Protein AF-0000000087590672 (afdb_homodimer)

Foldseek 3Di:
DQVLVVVVVVCCVVCVVVLVVLQVVLLQLLCVVPVLLSVLCVVQVNGCVLACSCCLSRVCPVFAPDVLSVVSVVLLVVLVVVQVVCVVVVNFFQQPGPDPDRSPGDDSSQLSSLLLSLQLVVCVCLSNDPPRHCVSSVCSNRPQCTDDRGPDDSVVSSVRSVVSSVVRRVVRVVVVVVVVVVVVVD/DPVLVVVVVVCCVVCVVVLVVLQVVLLQLLCVVPVLLSVLCVVQVNGCVLACSCCLSVVCPVFAPDVLSVVSVVLLVVLVVVQVVCVVVVNFFQQPGPDPDRSDTDDSSQLSSLLLSLQLVVCVCLSNDPPRHCVSSVCSNRPQCTDDRGPDDSVVSSVRSVVSSVVRRVVRVVVVVVVVVVVVVD

Secondary structure (DSSP, 8-state):
-THHHHHHHHHHHHHHHHHHHHHHHHHHHHHHH-HHHHHHHHHTT--GGGTTHHHHHTTTTTTS-HHHHHHHHHHHHHHHHHHHHHHHTT-PPPP--STTS---S--THHHHHHHHHHHHHTTHHHHH-TT--THHHHHHHS-TTSSSS-SS-HHHHHHHHHHHHHHHHHHHHHHHHHHHHHTT--/-THHHHHHHHHHHHHHHHHHHHHHHHHHHHHHH-HHHHHHHHHTT--GGGTTHHHHHTTTTTTS-HHHHHHHHHHHHHHHHHHHHHHHTT-PPPP--STTS---S--THHHHHHHHHHHHHTTHHHHHSTT--THHHHHHHS-TTSSSS-SS-HHHHHHHHHHHHHHHHHHHHHHHHHHHHHTT--

Nearest PDB structures (foldseek):
  2g77-assembly1_A  TM=7.690E-01  e=6.746E-04  Saccharomyces cerevisiae
  2qfz-assembly1_A  TM=7.633E-01  e=8.266E-04  Homo sapiens
  6d0s-assembly1_A  TM=7.528E-01  e=3.098E-03  Homo sapiens
  2qq8-assembly1_A  TM=8.021E-01  e=5.701E-03  Homo sapiens
  4nc6-assembly1_A  TM=6.591E-01  e=1.835E-02  Homo sapiens

InterPro domains:
  IPR000195 Rab-GAP-TBC domain [PF00566] (13-76)
  IPR000195 Rab-GAP-TBC domain [PS50086] (1-80)
  IPR035969 Rab-GAP-TBC domain superfamily [SSF47923] (15-165)

Solvent-accessible surface area (backbone atoms only — not comparable to full-atom values): 20037 Å² total; per-residue (Å²): 132,67,54,46,46,51,54,44,59,69,38,37,74,82,36,40,66,35,51,50,48,48,35,53,48,40,49,54,50,32,40,70,75,40,43,69,58,39,53,46,33,54,74,71,69,54,54,50,76,74,45,42,50,64,43,62,64,39,65,30,54,84,46,34,43,67,73,54,26,47,55,52,46,51,50,42,53,41,36,39,52,53,48,51,39,31,51,68,68,68,55,73,50,36,35,59,42,70,94,83,54,76,36,50,69,64,52,45,61,46,49,58,43,27,35,51,45,37,57,56,56,74,43,42,69,58,56,70,34,92,80,49,57,73,67,47,55,55,40,54,60,57,42,61,55,44,41,88,72,42,78,42,62,64,68,59,42,50,52,49,8,52,52,48,43,52,51,43,48,54,48,12,51,50,53,49,54,51,53,64,54,56,65,66,74,108,130,67,53,45,45,50,55,44,58,67,38,37,75,84,36,42,65,34,52,51,50,50,35,52,48,40,49,52,50,32,39,70,76,41,43,70,58,38,52,46,33,53,74,72,67,55,54,50,76,74,43,43,50,64,42,63,63,37,66,30,53,83,47,32,43,67,73,52,26,46,56,53,46,52,51,43,53,42,36,39,52,52,47,51,41,30,53,68,68,68,55,73,48,40,35,60,41,69,94,82,53,73,37,56,66,64,53,45,60,46,49,57,42,26,36,51,46,38,57,54,55,75,44,42,69,60,55,70,35,93,81,50,56,73,64,48,55,55,41,54,59,57,42,61,54,45,42,89,72,42,76,43,63,64,66,58,41,50,52,47,8,53,52,47,44,54,51,43,47,52,47,12,52,50,54,50,54,50,54,64,56,55,64,66,75,107

Organism: NCBI:txid797122

Radius of gyration: 22.27 Å; Cα contacts (8 Å, |Δi|>4): 430; chains: 2; bounding box: 59×76×45 Å

Structure (mmCIF, N/CA/C/O backbone):
data_AF-0000000087590672-model_v1
#
loop_
_entity.id
_entity.type
_entity.pdbx_description
1 polymer 'Rab-GAP TBC domain-containing protein'
#
loop_
_atom_site.group_PDB
_atom_site.id
_atom_site.type_symbol
_atom_site.label_atom_id
_atom_site.label_alt_id
_atom_site.label_comp_id
_atom_site.label_asym_id
_atom_site.label_entity_id
_atom_site.label_seq_id
_atom_site.pdbx_PDB_ins_code
_atom_site.Cartn_x
_atom_site.Cartn_y
_atom_site.Cartn_z
_atom_site.occupancy
_atom_site.B_iso_or_equiv
_atom_site.auth_seq_id
_atom_site.auth_comp_id
_atom_site.auth_asym_id
_atom_site.auth_atom_id
_atom_site.pdbx_PDB_model_num
ATOM 1 N N . VAL A 1 1 ? 12.789 1.593 -9.836 1 31.64 1 VAL A N 1
ATOM 2 C CA . VAL A 1 1 ? 11.812 1.525 -8.75 1 31.64 1 VAL A CA 1
ATOM 3 C C . VAL A 1 1 ? 10.719 2.574 -8.977 1 31.64 1 VAL A C 1
ATOM 5 O O . VAL A 1 1 ? 9.555 2.344 -8.648 1 31.64 1 VAL A O 1
ATOM 8 N N . SER A 1 2 ? 11.164 3.717 -9.461 1 35.97 2 SER A N 1
ATOM 9 C CA . SER A 1 2 ? 10.508 5.016 -9.422 1 35.97 2 SER A CA 1
ATOM 10 C C . SER A 1 2 ? 9.344 5.07 -10.406 1 35.97 2 SER A C 1
ATOM 12 O O . SER A 1 2 ? 9.07 6.117 -11 1 35.97 2 SER A O 1
ATOM 14 N N . THR A 1 3 ? 8.961 3.895 -10.727 1 42.22 3 THR A N 1
ATOM 15 C CA . THR A 1 3 ? 8.008 4.027 -11.82 1 42.22 3 THR A CA 1
ATOM 16 C C . THR A 1 3 ? 6.703 4.645 -11.328 1 42.22 3 THR A C 1
ATOM 18 O O . THR A 1 3 ? 5.859 5.047 -12.125 1 42.22 3 THR A O 1
ATOM 21 N N . VAL A 1 4 ? 6.551 4.566 -10.094 1 42.59 4 VAL A N 1
ATOM 22 C CA . VAL A 1 4 ? 5.312 5.105 -9.531 1 42.59 4 VAL A CA 1
ATOM 23 C C . VAL A 1 4 ? 5.191 6.586 -9.883 1 42.59 4 VAL A C 1
ATOM 25 O O . VAL A 1 4 ? 4.141 7.039 -10.344 1 42.59 4 VAL A O 1
ATOM 28 N N . PRO A 1 5 ? 6.297 7.254 -9.828 1 41.91 5 PRO A N 1
ATOM 29 C CA . PRO A 1 5 ? 6.176 8.648 -10.25 1 41.91 5 PRO A CA 1
ATOM 30 C C . PRO A 1 5 ? 5.809 8.789 -11.727 1 41.91 5 PRO A C 1
ATOM 32 O O . PRO A 1 5 ? 5.027 9.664 -12.094 1 41.91 5 PRO A O 1
ATOM 35 N N . ASP A 1 6 ? 6.516 7.984 -12.492 1 43.84 6 ASP A N 1
ATOM 36 C CA . ASP A 1 6 ? 6.285 8.117 -13.93 1 43.84 6 ASP A CA 1
ATOM 37 C C . ASP A 1 6 ? 4.828 7.824 -14.289 1 43.84 6 ASP A C 1
ATOM 39 O O . ASP A 1 6 ? 4.242 8.508 -15.125 1 43.84 6 ASP A O 1
ATOM 43 N N . LEU A 1 7 ? 4.387 6.816 -13.719 1 42.84 7 LEU A N 1
ATOM 44 C CA . LEU A 1 7 ? 2.992 6.5 -14.008 1 42.84 7 LEU A CA 1
ATOM 45 C C . LEU A 1 7 ? 2.072 7.629 -13.555 1 42.84 7 LEU A C 1
ATOM 47 O O . LEU A 1 7 ? 1.105 7.965 -14.242 1 42.84 7 LEU A O 1
ATOM 51 N N . PHE A 1 8 ? 2.449 8.18 -12.469 1 43.38 8 PHE A N 1
ATOM 52 C CA . PHE A 1 8 ? 1.693 9.305 -11.922 1 43.38 8 PHE A CA 1
ATOM 53 C C . PHE A 1 8 ? 1.869 10.547 -12.781 1 43.38 8 PHE A C 1
ATOM 55 O O . PHE A 1 8 ? 0.91 11.289 -13.016 1 43.38 8 PHE A O 1
ATOM 62 N N . MET A 1 9 ? 3.066 10.773 -13.211 1 43.47 9 MET A N 1
ATOM 63 C CA . MET A 1 9 ? 3.305 11.938 -14.07 1 43.47 9 MET A CA 1
ATOM 64 C C . MET A 1 9 ? 2.592 11.781 -15.406 1 43.47 9 MET A C 1
ATOM 66 O O . MET A 1 9 ? 2.059 12.758 -15.945 1 43.47 9 MET A O 1
ATOM 70 N N . GLN A 1 10 ? 2.766 10.812 -15.938 1 40.88 10 GLN A N 1
ATOM 71 C CA . GLN A 1 10 ? 2.066 10.633 -17.203 1 40.88 10 GLN A CA 1
ATOM 72 C C . GLN A 1 10 ? 0.554 10.641 -17 1 40.88 10 GLN A C 1
ATOM 74 O O . GLN A 1 10 ? -0.183 11.172 -17.844 1 40.88 10 GLN A O 1
ATOM 79 N N . GLY A 1 11 ? 0.033 10.07 -16 1 41.22 11 GLY A N 1
ATOM 80 C CA . GLY A 1 11 ? -1.385 10.047 -15.68 1 41.22 11 GLY A CA 1
ATOM 81 C C . GLY A 1 11 ? -1.892 11.375 -15.141 1 41.22 11 GLY A C 1
ATOM 82 O O . GLY A 1 11 ? -3.078 11.516 -14.836 1 41.22 11 GLY A O 1
ATOM 83 N N . SER A 1 12 ? -1.165 12.227 -14.766 1 43.41 12 SER A N 1
ATOM 84 C CA . SER A 1 12 ? -1.468 13.562 -14.266 1 43.41 12 SER A CA 1
ATOM 85 C C . SER A 1 12 ? -2.447 14.289 -15.188 1 43.41 12 SER A C 1
ATOM 87 O O . SER A 1 12 ? -3.367 14.961 -14.719 1 43.41 12 SER A O 1
ATOM 89 N N . ASN A 1 13 ? -2.26 14.266 -16.297 1 44.19 13 ASN A N 1
ATOM 90 C CA . ASN A 1 13 ? -3.26 14.977 -17.078 1 44.19 13 ASN A CA 1
ATOM 91 C C . ASN A 1 13 ? -4.656 14.398 -16.875 1 44.19 13 ASN A C 1
ATOM 93 O O . ASN A 1 13 ? -5.617 15.141 -16.656 1 44.19 13 ASN A O 1
ATOM 97 N N . GLN A 1 14 ? -4.871 13.227 -17.125 1 44.06 14 GLN A N 1
ATOM 98 C CA . GLN A 1 14 ? -6.164 12.578 -16.953 1 44.06 14 GLN A CA 1
ATOM 99 C C . GLN A 1 14 ? -6.477 12.352 -15.477 1 44.06 14 GLN A C 1
ATOM 101 O O . GLN A 1 14 ? -7.645 12.258 -15.094 1 44.06 14 GLN A O 1
ATOM 106 N N . ASN A 1 15 ? -5.461 12.312 -14.453 1 49.38 15 ASN A N 1
ATOM 107 C CA . ASN A 1 15 ? -5.41 12.039 -13.023 1 49.38 15 ASN A CA 1
ATOM 108 C C . ASN A 1 15 ? -5.66 13.297 -12.203 1 49.38 15 ASN A C 1
ATOM 110 O O . ASN A 1 15 ? -5.59 13.266 -10.969 1 49.38 15 ASN A O 1
ATOM 114 N N . GLN A 1 16 ? -5.762 14.312 -12.844 1 54.5 16 GLN A N 1
ATOM 115 C CA . GLN A 1 16 ? -6 15.602 -12.219 1 54.5 16 GLN A CA 1
ATOM 116 C C . GLN A 1 16 ? -7.188 15.539 -11.258 1 54.5 16 GLN A C 1
ATOM 118 O O . GLN A 1 16 ? -7.137 16.109 -10.164 1 54.5 16 GLN A O 1
ATOM 123 N N . THR A 1 17 ? -8.258 14.844 -11.734 1 52.78 17 THR A N 1
ATOM 124 C CA . THR A 1 17 ? -9.438 14.812 -10.883 1 52.78 17 THR A CA 1
ATOM 125 C C . THR A 1 17 ? -9.156 14.055 -9.594 1 52.78 17 THR A C 1
ATOM 127 O O . THR A 1 17 ? -9.547 14.492 -8.508 1 52.78 17 THR A O 1
ATOM 130 N N . GLY A 1 18 ? -8.375 12.945 -9.758 1 63.44 18 GLY A N 1
ATOM 131 C CA . GLY A 1 18 ? -8.055 12.156 -8.578 1 63.44 18 GLY A CA 1
ATOM 132 C C . GLY A 1 18 ? -7.156 12.891 -7.602 1 63.44 18 GLY A C 1
ATOM 133 O O . GLY A 1 18 ? -7.43 12.922 -6.398 1 63.44 18 GLY A O 1
ATOM 134 N N . MET A 1 19 ? -6.164 13.625 -8.133 1 78.81 19 MET A N 1
ATOM 135 C CA . MET A 1 19 ? -5.219 14.352 -7.289 1 78.81 19 MET A CA 1
ATOM 136 C C . MET A 1 19 ? -5.875 15.586 -6.672 1 78.81 19 MET A C 1
ATOM 138 O O . MET A 1 19 ? -5.664 15.883 -5.496 1 78.81 19 MET A O 1
ATOM 142 N N . LEU A 1 20 ? -6.723 16.25 -7.5 1 78.81 20 LEU A N 1
ATOM 143 C CA . LEU A 1 20 ? -7.441 17.406 -6.977 1 78.81 20 LEU A CA 1
ATOM 144 C C . LEU A 1 20 ? -8.344 17.016 -5.816 1 78.81 20 LEU A C 1
ATOM 146 O O . LEU A 1 20 ? -8.453 17.734 -4.828 1 78.81 20 LEU A O 1
ATOM 150 N N . GLY A 1 21 ? -8.961 15.844 -5.992 1 81.19 21 GLY A N 1
ATOM 151 C CA . GLY A 1 21 ? -9.773 15.32 -4.906 1 81.19 21 GLY A CA 1
ATOM 152 C C . GLY A 1 21 ? -8.977 15.031 -3.648 1 81.19 21 GLY A C 1
ATOM 153 O O . GLY A 1 21 ? -9.422 15.344 -2.541 1 81.19 21 GLY A O 1
ATOM 154 N N . ALA A 1 22 ? -7.824 14.539 -3.865 1 86.5 22 ALA A N 1
ATOM 155 C CA . ALA A 1 22 ? -6.969 14.219 -2.725 1 86.5 22 ALA A CA 1
ATOM 156 C C . ALA A 1 22 ? -6.484 15.484 -2.027 1 86.5 22 ALA A C 1
ATOM 158 O O . ALA A 1 22 ? -6.398 15.531 -0.798 1 86.5 22 ALA A O 1
ATOM 159 N N . MET A 1 23 ? -6.152 16.547 -2.818 1 92.5 23 MET A N 1
ATOM 160 C CA . MET A 1 23 ? -5.695 17.797 -2.24 1 92.5 23 MET A CA 1
ATOM 161 C C . MET A 1 23 ? -6.824 18.484 -1.479 1 92.5 23 MET A C 1
ATOM 163 O O . MET A 1 23 ? -6.602 19.062 -0.41 1 92.5 23 MET A O 1
ATOM 167 N N . ALA A 1 24 ? -8.008 18.406 -2.07 1 87.94 24 ALA A N 1
ATOM 168 C CA . ALA A 1 24 ? -9.172 18.953 -1.373 1 87.94 24 ALA A CA 1
ATOM 169 C C . ALA A 1 24 ? -9.414 18.219 -0.057 1 87.94 24 ALA A C 1
ATOM 171 O O . ALA A 1 24 ? -9.719 18.844 0.961 1 87.94 24 ALA A O 1
ATOM 172 N N . ARG A 1 25 ? -9.25 16.953 -0.124 1 87.25 25 ARG A N 1
ATOM 173 C CA . ARG A 1 25 ? -9.438 16.141 1.075 1 87.25 25 ARG A CA 1
ATOM 174 C C . ARG A 1 25 ? -8.383 16.469 2.127 1 87.25 25 ARG A C 1
ATOM 176 O O . ARG A 1 25 ? -8.688 16.547 3.318 1 87.25 25 ARG A O 1
ATOM 183 N N . LEU A 1 26 ? -7.18 16.641 1.697 1 93.06 26 LEU A N 1
ATOM 184 C CA . LEU A 1 26 ? -6.113 17.031 2.611 1 93.06 26 LEU A CA 1
ATOM 185 C C . LEU A 1 26 ? -6.449 18.359 3.299 1 93.06 26 LEU A C 1
ATOM 187 O O . LEU A 1 26 ? -6.258 18.484 4.512 1 93.06 26 LEU A O 1
ATOM 191 N N . HIS A 1 27 ? -6.93 19.266 2.516 1 92.5 27 HIS A N 1
ATOM 192 C CA . HIS A 1 27 ? -7.305 20.547 3.076 1 92.5 27 HIS A CA 1
ATOM 193 C C . HIS A 1 27 ? -8.383 20.406 4.141 1 92.5 27 HIS A C 1
ATOM 195 O O . HIS A 1 27 ? -8.297 21 5.215 1 92.5 27 HIS A O 1
ATOM 201 N N . LEU A 1 28 ? -9.352 19.625 3.848 1 88.88 28 LEU A N 1
ATOM 202 C CA . LEU A 1 28 ? -10.445 19.391 4.789 1 88.88 28 LEU A CA 1
ATOM 203 C C . LEU A 1 28 ? -9.938 18.719 6.055 1 88.88 28 LEU A C 1
ATOM 205 O O . LEU A 1 28 ? -10.359 19.047 7.16 1 88.88 28 LEU A O 1
ATOM 209 N N . MET A 1 29 ? -9.094 17.781 5.883 1 90.62 29 MET A N 1
ATOM 210 C CA . MET A 1 29 ? -8.516 17.094 7.035 1 90.62 29 MET A CA 1
ATOM 211 C C . MET A 1 29 ? -7.73 18.062 7.91 1 90.62 29 MET A C 1
ATOM 213 O O . MET A 1 29 ? -7.828 18.016 9.133 1 90.62 29 MET A O 1
ATOM 217 N N . LEU A 1 30 ? -6.938 18.984 7.297 1 94.81 30 LEU A N 1
ATOM 218 C CA . LEU A 1 30 ? -6.172 19.984 8.031 1 94.81 30 LEU A CA 1
ATOM 219 C C . LEU A 1 30 ? -7.098 20.906 8.812 1 94.81 30 LEU A C 1
ATOM 221 O O . LEU A 1 30 ? -6.801 21.281 9.953 1 94.81 30 LEU A O 1
ATOM 225 N N . GLN A 1 31 ? -8.203 21.25 8.172 1 93.62 31 GLN A N 1
ATOM 226 C CA . GLN A 1 31 ? -9.18 22.109 8.852 1 93.62 31 GLN A CA 1
ATOM 227 C C . GLN A 1 31 ? -9.695 21.438 10.125 1 93.62 31 GLN A C 1
ATOM 229 O O . GLN A 1 31 ? -9.93 22.109 11.125 1 93.62 31 GLN A O 1
ATOM 234 N N . ARG A 1 32 ? -9.82 20.172 10.062 1 89.69 32 ARG A N 1
ATOM 235 C CA . ARG A 1 32 ? -10.359 19.422 11.188 1 89.69 32 ARG A CA 1
ATOM 236 C C . ARG A 1 32 ? -9.312 19.219 12.273 1 89.69 32 ARG A C 1
ATOM 238 O O . ARG A 1 32 ? -9.617 19.281 13.461 1 89.69 32 ARG A O 1
ATOM 245 N N . VAL A 1 33 ? -8.156 18.984 11.883 1 94.06 33 VAL A N 1
ATOM 246 C CA . VAL A 1 33 ? -7.117 18.625 12.852 1 94.06 33 VAL A CA 1
ATOM 247 C C . VAL A 1 33 ? -6.531 19.906 13.461 1 94.06 33 VAL A C 1
ATOM 249 O O . VAL A 1 33 ? -6.152 19.922 14.633 1 94.06 33 VAL A O 1
ATOM 252 N N . ASP A 1 34 ? -6.363 20.953 12.68 1 96.88 34 ASP A N 1
ATOM 253 C CA . ASP A 1 34 ? -5.789 22.219 13.133 1 96.88 34 ASP A CA 1
ATOM 254 C C . ASP A 1 34 ? -6.312 23.391 12.297 1 96.88 34 ASP A C 1
ATOM 256 O O . ASP A 1 34 ? -5.637 23.844 11.367 1 96.88 34 ASP A O 1
ATOM 260 N N . ARG A 1 35 ? -7.438 23.938 12.672 1 96.5 35 ARG A N 1
ATOM 261 C CA . ARG A 1 35 ? -8.156 24.953 11.914 1 96.5 35 ARG A CA 1
ATOM 262 C C . ARG A 1 35 ? -7.312 26.219 11.758 1 96.5 35 ARG A C 1
ATOM 264 O O . ARG A 1 35 ? -7.215 26.766 10.664 1 96.5 35 ARG A O 1
ATOM 271 N N . PRO A 1 36 ? -6.629 26.688 12.797 1 98.38 36 PRO A N 1
ATOM 272 C CA . PRO A 1 36 ? -5.793 27.875 12.633 1 98.38 36 PRO A CA 1
ATOM 273 C C . PRO A 1 36 ? -4.746 27.703 11.531 1 98.38 36 PRO A C 1
ATOM 275 O O . PRO A 1 36 ? -4.523 28.625 10.742 1 98.38 36 PRO A O 1
ATOM 278 N N . VAL A 1 37 ? -4.176 26.562 11.422 1 98.31 37 VAL A N 1
ATOM 279 C CA . VAL A 1 37 ? -3.172 26.297 10.398 1 98.31 37 VAL A CA 1
ATOM 280 C C . VAL A 1 37 ? -3.818 26.328 9.016 1 98.31 37 VAL A C 1
ATOM 282 O O . VAL A 1 37 ? -3.314 26.969 8.102 1 98.31 37 VAL A O 1
ATOM 285 N N . ALA A 1 38 ? -4.938 25.641 8.891 1 97.31 38 ALA A N 1
ATOM 286 C CA . ALA A 1 38 ? -5.633 25.562 7.609 1 97.31 38 ALA A CA 1
ATOM 287 C C . ALA A 1 38 ? -6.055 26.953 7.137 1 97.31 38 ALA A C 1
ATOM 289 O O . ALA A 1 38 ? -5.863 27.312 5.969 1 97.31 38 ALA A O 1
ATOM 290 N N . VAL A 1 39 ? -6.59 27.734 7.988 1 97.44 39 VAL A N 1
ATOM 291 C CA . VAL A 1 39 ? -7.082 29.062 7.676 1 97.44 39 VAL A CA 1
ATOM 292 C C . VAL A 1 39 ? -5.914 29.969 7.293 1 97.44 39 VAL A C 1
ATOM 294 O O . VAL A 1 39 ? -5.996 30.719 6.316 1 97.44 39 VAL A O 1
ATOM 297 N N . LYS A 1 40 ? -4.812 29.922 8.086 1 98.31 40 LYS A N 1
ATOM 298 C CA . LYS A 1 40 ? -3.643 30.75 7.805 1 98.31 40 LYS A CA 1
ATOM 299 C C . LYS A 1 40 ? -3.043 30.406 6.441 1 98.31 40 LYS A C 1
ATOM 301 O O . LYS A 1 40 ? -2.664 31.297 5.68 1 98.31 40 LYS A O 1
ATOM 306 N N . LEU A 1 41 ? -2.926 29.141 6.109 1 98.19 41 LEU A N 1
ATOM 307 C CA . LEU A 1 41 ? -2.416 28.719 4.809 1 98.19 41 LEU A CA 1
ATOM 308 C C . LEU A 1 41 ? -3.291 29.266 3.682 1 98.19 41 LEU A C 1
ATOM 310 O O . LEU A 1 41 ? -2.781 29.75 2.67 1 98.19 41 LEU A O 1
ATOM 314 N N . LYS A 1 42 ? -4.559 29.156 3.852 1 96.31 42 LYS A N 1
ATOM 315 C CA . LYS A 1 42 ? -5.492 29.688 2.861 1 96.31 42 LYS A CA 1
ATOM 316 C C . LYS A 1 42 ? -5.309 31.188 2.678 1 96.31 42 LYS A C 1
ATOM 318 O O . LYS A 1 42 ? -5.301 31.688 1.548 1 96.31 42 LYS A O 1
ATOM 323 N N . ARG A 1 43 ? -5.164 31.922 3.736 1 96.69 43 ARG A N 1
ATOM 324 C CA . ARG A 1 43 ? -4.961 33.375 3.703 1 96.69 43 ARG A CA 1
ATOM 325 C C . ARG A 1 43 ? -3.678 33.719 2.963 1 96.69 43 ARG A C 1
ATOM 327 O O . ARG A 1 43 ? -3.613 34.75 2.27 1 96.69 43 ARG A O 1
ATOM 334 N N . LEU A 1 44 ? -2.67 32.906 3.109 1 97.25 44 LEU A N 1
ATOM 335 C CA . LEU A 1 44 ? -1.385 33.094 2.455 1 97.25 44 LEU A CA 1
ATOM 336 C C . LEU A 1 44 ? -1.436 32.656 0.996 1 97.25 44 LEU A C 1
ATOM 338 O O . LEU A 1 44 ? -0.474 32.875 0.25 1 97.25 44 LEU A O 1
ATOM 342 N N . GLY A 1 45 ? -2.545 32.062 0.566 1 96.81 45 GLY A N 1
ATOM 343 C CA . GLY A 1 45 ? -2.68 31.547 -0.793 1 96.81 45 GLY A CA 1
ATOM 344 C C . GLY A 1 45 ? -1.887 30.281 -1.044 1 96.81 45 GLY A C 1
ATOM 345 O O . GLY A 1 45 ? -1.49 30 -2.178 1 96.81 45 GLY A O 1
ATOM 346 N N . ILE A 1 46 ? -1.624 29.531 0.012 1 97.94 46 ILE A N 1
ATOM 347 C CA . ILE A 1 46 ? -0.83 28.312 -0.099 1 97.94 46 ILE A CA 1
ATOM 348 C C . ILE A 1 46 ? -1.749 27.094 -0.062 1 97.94 46 ILE A C 1
ATOM 350 O O . ILE A 1 46 ? -2.117 26.625 1.015 1 97.94 46 ILE A O 1
ATOM 354 N N . SER A 1 47 ? -2.045 26.594 -1.237 1 96.31 47 SER A N 1
ATOM 355 C CA . SER A 1 47 ? -2.891 25.406 -1.352 1 96.31 47 SER A CA 1
ATOM 356 C C . SER A 1 47 ? -2.055 24.125 -1.362 1 96.31 47 SER A C 1
ATOM 358 O O . SER A 1 47 ? -0.884 24.141 -1.748 1 96.31 47 SER A O 1
ATOM 360 N N . PRO A 1 48 ? -2.652 23.016 -0.965 1 96.94 48 PRO A N 1
ATOM 361 C CA . PRO A 1 48 ? -1.927 21.734 -0.913 1 96.94 48 PRO A CA 1
ATOM 362 C C . PRO A 1 48 ? -1.311 21.359 -2.256 1 96.94 48 PRO A C 1
ATOM 364 O O . PRO A 1 48 ? -0.281 20.672 -2.297 1 96.94 48 PRO A O 1
ATOM 367 N N . GLU A 1 49 ? -1.907 21.797 -3.322 1 94.44 49 GLU A N 1
ATOM 368 C CA . GLU A 1 49 ? -1.413 21.5 -4.664 1 94.44 49 GLU A CA 1
ATOM 369 C C . GLU A 1 49 ? 0.034 21.953 -4.832 1 94.44 49 GLU A C 1
ATOM 371 O O . GLU A 1 49 ? 0.761 21.422 -5.68 1 94.44 49 GLU A O 1
ATOM 376 N N . PHE A 1 50 ? 0.416 22.828 -3.998 1 96 50 PHE A N 1
ATOM 377 C CA . PHE A 1 50 ? 1.732 23.438 -4.168 1 96 50 PHE A CA 1
ATOM 378 C C . PHE A 1 50 ? 2.785 22.672 -3.377 1 96 50 PHE A C 1
ATOM 380 O O . PHE A 1 50 ? 3.986 22.859 -3.59 1 96 50 PHE A O 1
ATOM 387 N N . TYR A 1 51 ? 2.434 21.844 -2.471 1 97.38 51 TYR A N 1
ATOM 388 C CA . TYR A 1 51 ? 3.484 21.281 -1.632 1 97.38 51 TYR A CA 1
ATOM 389 C C . TYR A 1 51 ? 3.244 19.797 -1.377 1 97.38 51 TYR A C 1
ATOM 391 O O . TYR A 1 51 ? 4.172 19.062 -1.029 1 97.38 51 TYR A O 1
ATOM 399 N N . ALA A 1 52 ? 2.057 19.297 -1.587 1 97 52 ALA A N 1
ATOM 400 C CA . ALA A 1 52 ? 1.749 17.969 -1.058 1 97 52 ALA A CA 1
ATOM 401 C C . ALA A 1 52 ? 1.571 16.953 -2.186 1 97 52 ALA A C 1
ATOM 403 O O . ALA A 1 52 ? 1.516 15.742 -1.94 1 97 52 ALA A O 1
ATOM 404 N N . VAL A 1 53 ? 1.456 17.422 -3.432 1 93.44 53 VAL A N 1
ATOM 405 C CA . VAL A 1 53 ? 1.179 16.547 -4.566 1 93.44 53 VAL A CA 1
ATOM 406 C C . VAL A 1 53 ? 2.242 15.453 -4.648 1 93.44 53 VAL A C 1
ATOM 408 O O . VAL A 1 53 ? 1.916 14.266 -4.766 1 93.44 53 VAL A O 1
ATOM 411 N N . GLY A 1 54 ? 3.502 15.789 -4.547 1 93.44 54 GLY A N 1
ATOM 412 C CA . GLY A 1 54 ? 4.586 14.82 -4.617 1 93.44 54 GLY A CA 1
ATOM 413 C C . GLY A 1 54 ? 4.547 13.797 -3.496 1 93.44 54 GLY A C 1
ATOM 414 O O . GLY A 1 54 ? 4.855 12.625 -3.709 1 93.44 54 GLY A O 1
ATOM 415 N N . TRP A 1 55 ? 4.168 14.273 -2.256 1 95.69 55 TRP A N 1
ATOM 416 C CA . TRP A 1 55 ? 4.039 13.367 -1.118 1 95.69 55 TRP A CA 1
ATOM 417 C C . TRP A 1 55 ? 3.043 12.25 -1.421 1 95.69 55 TRP A C 1
ATOM 419 O O . TRP A 1 55 ? 3.338 11.07 -1.207 1 95.69 55 TRP A O 1
ATOM 429 N N . VAL A 1 56 ? 1.897 12.625 -2.006 1 91.62 56 VAL A N 1
ATOM 430 C CA . VAL A 1 56 ? 0.774 11.719 -2.219 1 91.62 56 VAL A CA 1
ATOM 431 C C . VAL A 1 56 ? 1.063 10.805 -3.406 1 91.62 56 VAL A C 1
ATOM 433 O O . VAL A 1 56 ? 0.936 9.578 -3.305 1 91.62 56 VAL A O 1
ATOM 436 N N . VAL A 1 57 ? 1.523 11.375 -4.449 1 87.69 57 VAL A N 1
ATOM 437 C CA . VAL A 1 57 ? 1.768 10.617 -5.676 1 87.69 57 VAL A CA 1
ATOM 438 C C . VAL A 1 57 ? 2.885 9.602 -5.445 1 87.69 57 VAL A C 1
ATOM 440 O O . VAL A 1 57 ? 2.801 8.461 -5.91 1 87.69 57 VAL A O 1
ATOM 443 N N . SER A 1 58 ? 3.887 9.984 -4.707 1 90.88 58 SER A N 1
ATOM 444 C CA . SER A 1 58 ? 5.031 9.102 -4.508 1 90.88 58 SER A CA 1
ATOM 445 C C . SER A 1 58 ? 4.863 8.258 -3.25 1 90.88 58 SER A C 1
ATOM 447 O O . SER A 1 58 ? 5.715 7.422 -2.938 1 90.88 58 SER A O 1
ATOM 449 N N . MET A 1 59 ? 3.77 8.531 -2.564 1 92.38 59 MET A N 1
ATOM 450 C CA . MET A 1 59 ? 3.58 7.906 -1.259 1 92.38 59 MET A CA 1
ATOM 451 C C . MET A 1 59 ? 4.816 8.086 -0.385 1 92.38 59 MET A C 1
ATOM 453 O O . MET A 1 59 ? 5.258 7.141 0.277 1 92.38 59 MET A O 1
ATOM 457 N N . PHE A 1 60 ? 5.516 9.188 -0.557 1 95.25 60 PHE A N 1
ATOM 458 C CA . PHE A 1 60 ? 6.637 9.695 0.226 1 95.25 60 PHE A CA 1
ATOM 459 C C . PHE A 1 60 ? 7.934 8.992 -0.164 1 95.25 60 PHE A C 1
ATOM 461 O O . PHE A 1 60 ? 8.969 9.188 0.479 1 95.25 60 PHE A O 1
ATOM 468 N N . SER A 1 61 ? 7.914 8.188 -1.201 1 93.25 61 SER A N 1
ATOM 469 C CA . SER A 1 61 ? 9.117 7.473 -1.612 1 93.25 61 SER A CA 1
ATOM 470 C C . SER A 1 61 ? 10.188 8.438 -2.113 1 93.25 61 SER A C 1
ATOM 472 O O . SER A 1 61 ? 11.383 8.125 -2.078 1 93.25 61 SER A O 1
ATOM 474 N N . GLN A 1 62 ? 9.789 9.633 -2.551 1 93.06 62 GLN A N 1
ATOM 475 C CA . GLN A 1 62 ? 10.75 10.594 -3.061 1 93.06 62 GLN A CA 1
ATOM 476 C C . GLN A 1 62 ? 11.172 11.586 -1.976 1 93.06 62 GLN A C 1
ATOM 478 O O . GLN A 1 62 ? 12.094 12.375 -2.174 1 93.06 62 GLN A O 1
ATOM 483 N N . ALA A 1 63 ? 10.484 11.492 -0.874 1 96.25 63 ALA A N 1
ATOM 484 C CA . ALA A 1 63 ? 10.688 12.5 0.165 1 96.25 63 ALA A CA 1
ATOM 485 C C . ALA A 1 63 ? 11.516 11.938 1.317 1 96.25 63 ALA A C 1
ATOM 487 O O . ALA A 1 63 ? 11.984 12.688 2.182 1 96.25 63 ALA A O 1
ATOM 488 N N . LEU A 1 64 ? 11.789 10.641 1.361 1 96.31 64 LEU A N 1
ATOM 489 C CA . LEU A 1 64 ? 12.383 9.969 2.516 1 96.31 64 LEU A CA 1
ATOM 490 C C . LEU A 1 64 ? 13.469 8.984 2.08 1 96.31 64 LEU A C 1
ATOM 492 O O . LEU A 1 64 ? 13.438 8.484 0.954 1 96.31 64 LEU A O 1
ATOM 496 N N . PRO A 1 65 ? 14.414 8.781 2.99 1 94.81 65 PRO A N 1
ATOM 497 C CA . PRO A 1 65 ? 15.328 7.676 2.705 1 94.81 65 PRO A CA 1
ATOM 498 C C . PRO A 1 65 ? 14.648 6.309 2.799 1 94.81 65 PRO A C 1
ATOM 500 O O . PRO A 1 65 ? 13.594 6.184 3.426 1 94.81 65 PRO A O 1
ATOM 503 N N . LEU A 1 66 ? 15.234 5.301 2.303 1 90.94 66 LEU A N 1
ATOM 504 C CA . LEU A 1 66 ? 14.625 3.998 2.059 1 90.94 66 LEU A CA 1
ATOM 505 C C . LEU A 1 66 ? 14.07 3.404 3.352 1 90.94 66 LEU A C 1
ATOM 507 O O . LEU A 1 66 ? 12.93 2.941 3.387 1 90.94 66 LEU A O 1
ATOM 511 N N . PRO A 1 67 ? 14.828 3.424 4.434 1 91.31 67 PRO A N 1
ATOM 512 C CA . PRO A 1 67 ? 14.258 2.846 5.652 1 91.31 67 PRO A CA 1
ATOM 513 C C . PRO A 1 67 ? 12.984 3.557 6.105 1 91.31 67 PRO A C 1
ATOM 515 O O . PRO A 1 67 ? 12.047 2.906 6.574 1 91.31 67 PRO A O 1
ATOM 518 N N . ASP A 1 68 ? 12.984 4.84 5.918 1 95.06 68 ASP A N 1
ATOM 519 C CA . ASP A 1 68 ? 11.812 5.617 6.324 1 95.06 68 ASP A CA 1
ATOM 520 C C . ASP A 1 68 ? 10.656 5.414 5.352 1 95.06 68 ASP A C 1
ATOM 522 O O . ASP A 1 68 ? 9.492 5.406 5.758 1 95.06 68 ASP A O 1
ATOM 526 N N . VAL A 1 69 ? 10.969 5.25 4.062 1 95.5 69 VAL A N 1
ATOM 527 C CA . VAL A 1 69 ? 9.938 4.926 3.084 1 95.5 69 VAL A CA 1
ATOM 528 C C . VAL A 1 69 ? 9.289 3.594 3.445 1 95.5 69 VAL A C 1
ATOM 530 O O . VAL A 1 69 ? 8.055 3.473 3.428 1 95.5 69 VAL A O 1
ATOM 533 N N . CYS A 1 70 ? 10.094 2.668 3.842 1 92.19 70 CYS A N 1
ATOM 534 C CA . CYS A 1 70 ? 9.586 1.359 4.23 1 92.19 70 CYS A CA 1
ATOM 535 C C . CYS A 1 70 ? 8.656 1.473 5.438 1 92.19 70 CYS A C 1
ATOM 537 O O . CYS A 1 70 ? 7.609 0.821 5.484 1 92.19 70 CYS A O 1
ATOM 539 N N . ARG A 1 71 ? 9.086 2.256 6.324 1 93.38 71 ARG A N 1
ATOM 540 C CA . ARG A 1 71 ? 8.266 2.471 7.516 1 93.38 71 ARG A CA 1
ATOM 541 C C . ARG A 1 71 ? 6.922 3.086 7.152 1 93.38 71 ARG A C 1
ATOM 543 O O . ARG A 1 71 ? 5.887 2.695 7.695 1 93.38 71 ARG A O 1
ATOM 550 N N . VAL A 1 72 ? 6.883 4.008 6.277 1 96.06 72 VAL A N 1
ATOM 551 C CA . VAL A 1 72 ? 5.656 4.656 5.824 1 96.06 72 VAL A CA 1
ATOM 552 C C . VAL A 1 72 ? 4.789 3.65 5.066 1 96.06 72 VAL A C 1
ATOM 554 O O . VAL A 1 72 ? 3.586 3.553 5.312 1 96.06 72 VAL A O 1
ATOM 557 N N . TRP A 1 73 ? 5.473 2.902 4.207 1 94.81 73 TRP A N 1
ATOM 558 C CA . TRP A 1 73 ? 4.738 1.949 3.379 1 94.81 73 TRP A CA 1
ATOM 559 C C . TRP A 1 73 ? 4.148 0.83 4.23 1 94.81 73 TRP A C 1
ATOM 561 O O . TRP A 1 73 ? 3.082 0.298 3.918 1 94.81 73 TRP A O 1
ATOM 571 N N . ASP A 1 74 ? 4.797 0.534 5.34 1 91.62 74 ASP A N 1
ATOM 572 C CA . ASP A 1 74 ? 4.223 -0.391 6.312 1 91.62 74 ASP A CA 1
ATOM 573 C C . ASP A 1 74 ? 2.844 0.075 6.766 1 91.62 74 ASP A C 1
ATOM 575 O O . ASP A 1 74 ? 1.912 -0.727 6.863 1 91.62 74 ASP A O 1
ATOM 579 N N . GLY A 1 75 ? 2.73 1.316 6.938 1 92.75 75 GLY A N 1
ATOM 580 C CA . GLY A 1 75 ? 1.451 1.897 7.316 1 92.75 75 GLY A CA 1
ATOM 581 C C . GLY A 1 75 ? 0.432 1.876 6.195 1 92.75 75 GLY A C 1
ATOM 582 O O . GLY A 1 75 ? -0.758 1.656 6.434 1 92.75 75 GLY A O 1
ATOM 583 N N . VAL A 1 76 ? 0.864 2.123 5.008 1 92.75 76 VAL A N 1
ATOM 584 C CA . VAL A 1 76 ? -0.019 2.105 3.844 1 92.75 76 VAL A CA 1
ATOM 585 C C . VAL A 1 76 ? -0.604 0.708 3.658 1 92.75 76 VAL A C 1
ATOM 587 O O . VAL A 1 76 ? -1.813 0.553 3.48 1 92.75 76 VAL A O 1
ATOM 590 N N . VAL A 1 77 ? 0.257 -0.28 3.756 1 90.94 77 VAL A N 1
ATOM 591 C CA . VAL A 1 77 ? -0.154 -1.665 3.551 1 90.94 77 VAL A CA 1
ATOM 592 C C . VAL A 1 77 ? -1.11 -2.09 4.664 1 90.94 77 VAL A C 1
ATOM 594 O O . VAL A 1 77 ? -2.094 -2.791 4.41 1 90.94 77 VAL A O 1
ATOM 597 N N . ALA A 1 78 ? -0.787 -1.641 5.832 1 88.06 78 ALA A N 1
ATOM 598 C CA . ALA A 1 78 ? -1.689 -1.921 6.949 1 88.06 78 ALA A CA 1
ATOM 599 C C . ALA A 1 78 ? -3.057 -1.28 6.719 1 88.06 78 ALA A C 1
ATOM 601 O O . ALA A 1 78 ? -4.09 -1.903 6.973 1 88.06 78 ALA A O 1
ATOM 602 N N . SER A 1 79 ? -3.055 -0.096 6.289 1 86.62 79 SER A N 1
ATOM 603 C CA . SER A 1 79 ? -4.297 0.62 6.012 1 86.62 79 SER A CA 1
ATOM 604 C C . SER A 1 79 ? -5.09 -0.058 4.898 1 86.62 79 SER A C 1
ATOM 606 O O . SER A 1 79 ? -6.316 -0.155 4.977 1 86.62 79 SER A O 1
ATOM 608 N N . LEU A 1 80 ? -4.391 -0.49 3.891 1 86.56 80 LEU A N 1
ATOM 609 C CA . LEU A 1 80 ? -5.016 -1.204 2.781 1 86.56 80 LEU A CA 1
ATOM 610 C C . LEU A 1 80 ? -5.68 -2.488 3.268 1 86.56 80 LEU A C 1
ATOM 612 O O . LEU A 1 80 ? -6.816 -2.785 2.895 1 86.56 80 LEU A O 1
ATOM 616 N N . TYR A 1 81 ? -4.953 -3.225 4.066 1 82.38 81 TYR A N 1
ATOM 617 C CA . TYR A 1 81 ? -5.488 -4.473 4.602 1 82.38 81 TYR A CA 1
ATOM 618 C C . TYR A 1 81 ? -6.754 -4.219 5.418 1 82.38 81 TYR A C 1
ATOM 620 O O . TYR A 1 81 ? -7.754 -4.918 5.25 1 82.38 81 TYR A O 1
ATOM 628 N N . ARG A 1 82 ? -6.727 -3.23 6.266 1 79.94 82 ARG A N 1
ATOM 629 C CA . ARG A 1 82 ? -7.883 -2.889 7.086 1 79.94 82 ARG A CA 1
ATOM 630 C C . ARG A 1 82 ? -9.062 -2.473 6.223 1 79.94 82 ARG A C 1
ATOM 632 O O . ARG A 1 82 ? -10.203 -2.85 6.5 1 79.94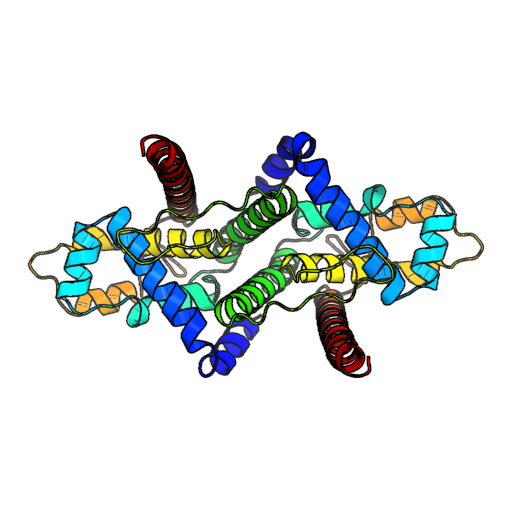 82 ARG A O 1
ATOM 639 N N . TYR A 1 83 ? -8.805 -1.683 5.258 1 80.69 83 TYR A N 1
ATOM 640 C CA . TYR A 1 83 ? -9.836 -1.247 4.32 1 80.69 83 TYR A CA 1
ATOM 641 C C . TYR A 1 83 ? -10.5 -2.441 3.645 1 80.69 83 TYR A C 1
ATOM 643 O O . TYR A 1 83 ? -11.727 -2.512 3.561 1 80.69 83 TYR A O 1
ATOM 651 N N . GLU A 1 84 ? -9.734 -3.389 3.148 1 77.88 84 GLU A N 1
ATOM 652 C CA . GLU A 1 84 ? -10.242 -4.562 2.445 1 77.88 84 GLU A CA 1
ATOM 653 C C . GLU A 1 84 ? -11.117 -5.418 3.357 1 77.88 84 GLU A C 1
ATOM 655 O O . GLU A 1 84 ? -12.172 -5.895 2.943 1 77.88 84 GLU A O 1
ATOM 660 N N . VAL A 1 85 ? -10.648 -5.617 4.527 1 76.88 85 VAL A N 1
ATOM 661 C CA . VAL A 1 85 ? -11.391 -6.422 5.492 1 76.88 85 VAL A CA 1
ATOM 662 C C . VAL A 1 85 ? -12.75 -5.773 5.77 1 76.88 85 VAL A C 1
ATOM 664 O O . VAL A 1 85 ? -13.766 -6.461 5.84 1 76.88 85 VAL A O 1
ATOM 667 N N . ARG A 1 86 ? -12.781 -4.504 5.848 1 76.62 86 ARG A N 1
ATOM 668 C CA . ARG A 1 86 ? -14.016 -3.779 6.125 1 76.62 86 ARG A CA 1
ATOM 669 C C . ARG A 1 86 ? -14.969 -3.85 4.938 1 76.62 86 ARG A C 1
ATOM 671 O O . ARG A 1 86 ? -16.188 -3.967 5.117 1 76.62 86 ARG A O 1
ATOM 678 N N . GLN A 1 87 ? -14.391 -3.684 3.754 1 73.62 87 GLN A N 1
ATOM 679 C CA . GLN A 1 87 ? -15.203 -3.775 2.545 1 73.62 87 GLN A CA 1
ATOM 680 C C . GLN A 1 87 ? -15.891 -5.133 2.445 1 73.62 87 GLN A C 1
ATOM 682 O O . GLN A 1 87 ? -17.062 -5.219 2.055 1 73.62 87 GLN A O 1
ATOM 687 N N . GLN A 1 88 ? -15.211 -6.191 2.777 1 70.19 88 GLN A N 1
ATOM 688 C CA . GLN A 1 88 ? -15.742 -7.547 2.697 1 70.19 88 GLN A CA 1
ATOM 689 C C . GLN A 1 88 ? -16.844 -7.766 3.729 1 70.19 88 GLN A C 1
ATOM 691 O O . GLN A 1 88 ? -17.781 -8.523 3.488 1 70.19 88 GLN A O 1
ATOM 696 N N . LYS A 1 89 ? -16.734 -7.043 4.824 1 71.62 89 LYS A N 1
ATOM 697 C CA . LYS A 1 89 ? -17.75 -7.156 5.875 1 71.62 89 LYS A CA 1
ATOM 698 C C . LYS A 1 89 ? -18.922 -6.207 5.621 1 71.62 89 LYS A C 1
ATOM 700 O O . LYS A 1 89 ? -19.922 -6.242 6.344 1 71.62 89 LYS A O 1
ATOM 705 N N . GLY A 1 90 ? -18.891 -5.484 4.484 1 65.75 90 GLY A N 1
ATOM 706 C CA . GLY A 1 90 ? -19.938 -4.512 4.199 1 65.75 90 GLY A CA 1
ATOM 707 C C . GLY A 1 90 ? -19.922 -3.326 5.145 1 65.75 90 GLY A C 1
ATOM 708 O O . GLY A 1 90 ? -20.953 -2.691 5.371 1 65.75 90 GLY A O 1
ATOM 709 N N . GLN A 1 91 ? -18.938 -3.111 5.844 1 63.88 91 GLN A N 1
ATOM 710 C CA . GLN A 1 91 ? -18.828 -2.072 6.863 1 63.88 91 GLN A CA 1
ATOM 711 C C . GLN A 1 91 ? -18.078 -0.854 6.328 1 63.88 91 GLN A C 1
ATOM 713 O O . GLN A 1 91 ? -17.281 -0.24 7.047 1 63.88 91 GLN A O 1
ATOM 718 N N . SER A 1 92 ? -18.297 -0.485 5.027 1 60.38 92 SER A N 1
ATOM 719 C CA . SER A 1 92 ? -17.625 0.709 4.527 1 60.38 92 SER A CA 1
ATOM 720 C C . SER A 1 92 ? -17.969 1.931 5.375 1 60.38 92 SER A C 1
ATOM 722 O O . SER A 1 92 ? -19.125 2.113 5.777 1 60.38 92 SER A O 1
ATOM 724 N N . ARG A 1 93 ? -17.016 2.619 5.992 1 58.41 93 ARG A N 1
ATOM 725 C CA . ARG A 1 93 ? -17.203 3.779 6.855 1 58.41 93 ARG A CA 1
ATOM 726 C C . ARG A 1 93 ? -16.969 5.078 6.086 1 58.41 93 ARG A C 1
ATOM 728 O O . ARG A 1 93 ? -16.141 5.117 5.168 1 58.41 93 ARG A O 1
ATOM 735 N N . ALA A 1 94 ? -17.969 6.035 6.121 1 54 94 ALA A N 1
ATOM 736 C CA . ALA A 1 94 ? -17.766 7.367 5.555 1 54 94 ALA A CA 1
ATOM 737 C C . ALA A 1 94 ? -16.859 8.203 6.441 1 54 94 ALA A C 1
ATOM 739 O O . ALA A 1 94 ? -16.844 8.039 7.668 1 54 94 ALA A O 1
ATOM 740 N N . LEU A 1 95 ? -15.75 8.812 5.883 1 55.19 95 LEU A N 1
ATOM 741 C CA . LEU A 1 95 ? -15.039 9.828 6.648 1 55.19 95 LEU A CA 1
ATOM 742 C C . LEU A 1 95 ? -15.883 11.094 6.781 1 55.19 95 LEU A C 1
ATOM 744 O O . LEU A 1 95 ? -16.641 11.438 5.867 1 55.19 95 LEU A O 1
ATOM 748 N N . THR A 1 96 ? -16.312 11.586 7.996 1 47.56 96 THR A N 1
ATOM 749 C CA . THR A 1 96 ? -17.125 12.781 8.195 1 47.56 96 THR A CA 1
ATOM 750 C C . THR A 1 96 ? -16.453 14.008 7.598 1 47.56 96 THR A C 1
ATOM 752 O O . THR A 1 96 ? -15.297 14.305 7.906 1 47.56 96 THR A O 1
ATOM 755 N N . GLY A 1 97 ? -16.5 14.156 6.25 1 44.41 97 GLY A N 1
ATOM 756 C CA . GLY A 1 97 ? -16.094 15.492 5.836 1 44.41 97 GLY A CA 1
ATOM 757 C C . GLY A 1 97 ? -17.016 16.578 6.348 1 44.41 97 GLY A C 1
ATOM 758 O O . GLY A 1 97 ? -18.125 16.297 6.797 1 44.41 97 GLY A O 1
ATOM 759 N N . GLY A 1 98 ? -16.438 17.75 6.656 1 40.25 98 GLY A N 1
ATOM 760 C CA . GLY A 1 98 ? -17.312 18.859 6.973 1 40.25 98 GLY A CA 1
ATOM 761 C C . GLY A 1 98 ? -18.484 19 6.02 1 40.25 98 GLY A C 1
ATOM 762 O O . GLY A 1 98 ? -18.672 18.172 5.133 1 40.25 98 GLY A O 1
ATOM 763 N N . ARG A 1 99 ? -19.188 20.312 6.043 1 39.28 99 ARG A N 1
ATOM 764 C CA . ARG A 1 99 ? -20.375 20.75 5.312 1 39.28 99 ARG A CA 1
ATOM 765 C C . ARG A 1 99 ? -20.156 20.641 3.805 1 39.28 99 ARG A C 1
ATOM 767 O O . ARG A 1 99 ? -19.172 21.172 3.271 1 39.28 99 ARG A O 1
ATOM 774 N N . GLY A 1 100 ? -20.688 19.734 2.965 1 42.22 100 GLY A N 1
ATOM 775 C CA . GLY A 1 100 ? -20.906 19.625 1.532 1 42.22 100 GLY A CA 1
ATOM 776 C C . GLY A 1 100 ? -20.078 18.531 0.881 1 42.22 100 GLY A C 1
ATOM 777 O O . GLY A 1 100 ? -20.297 18.203 -0.284 1 42.22 100 GLY A O 1
ATOM 778 N N . VAL A 1 101 ? -18.781 18.641 1.088 1 41.59 101 VAL A N 1
ATOM 779 C CA . VAL A 1 101 ? -18 17.703 0.295 1 41.59 101 VAL A CA 1
ATOM 780 C C . VAL A 1 101 ? -18.125 16.297 0.9 1 41.59 101 VAL A C 1
ATOM 782 O O . VAL A 1 101 ? -17.922 16.125 2.104 1 41.59 101 VAL A O 1
ATOM 785 N N . GLU A 1 102 ? -18.859 15.453 0.472 1 45.34 102 GLU A N 1
ATOM 786 C CA . GLU A 1 102 ? -19.062 14.055 0.834 1 45.34 102 GLU A CA 1
ATOM 787 C C . GLU A 1 102 ? -17.734 13.328 0.986 1 45.34 102 GLU A C 1
ATOM 789 O O . GLU A 1 102 ? -16.984 13.18 0.018 1 45.34 102 GLU A O 1
ATOM 794 N N . MET A 1 103 ? -16.906 13.625 1.925 1 53.75 103 MET A N 1
ATOM 795 C CA . MET A 1 103 ? -15.805 12.742 2.283 1 53.75 103 MET A CA 1
ATOM 796 C C . MET A 1 103 ? -16.297 11.305 2.434 1 53.75 103 MET A C 1
ATOM 798 O O . MET A 1 103 ? -16.359 10.773 3.547 1 53.75 103 MET A O 1
ATOM 802 N N . ASP A 1 104 ? -17.203 10.82 1.662 1 54.12 104 ASP A N 1
ATOM 803 C CA . ASP A 1 104 ? -18.156 9.711 1.81 1 54.12 104 ASP A CA 1
ATOM 804 C C . ASP A 1 104 ? -17.422 8.406 2.105 1 54.12 104 ASP A C 1
ATOM 806 O O . ASP A 1 104 ? -17.859 7.625 2.953 1 54.12 104 ASP A O 1
ATOM 810 N N . LYS A 1 105 ? -16.25 8.148 1.297 1 65.94 105 LYS A N 1
ATOM 811 C CA . LYS A 1 105 ? -15.906 6.742 1.479 1 65.94 105 LYS A CA 1
ATOM 812 C C . LYS A 1 105 ? -14.453 6.586 1.929 1 65.94 105 LYS A C 1
ATOM 814 O O . LYS A 1 105 ? -13.57 7.281 1.433 1 65.94 105 LYS A O 1
ATOM 819 N N . GLU A 1 106 ? -14.281 5.949 2.994 1 75.25 106 GLU A N 1
ATOM 820 C CA . GLU A 1 106 ? -12.945 5.613 3.484 1 75.25 106 GLU A CA 1
ATOM 821 C C . GLU A 1 106 ? -12.055 5.109 2.355 1 75.25 106 GLU A C 1
ATOM 823 O O . GLU A 1 106 ? -12.531 4.461 1.422 1 75.25 106 GLU A O 1
ATOM 828 N N . SER A 1 107 ? -10.789 5.535 2.453 1 77.88 107 SER A N 1
ATOM 829 C CA . SER A 1 107 ? -9.797 5.094 1.474 1 77.88 107 SER A CA 1
ATOM 830 C C . SER A 1 107 ? -8.461 4.789 2.137 1 77.88 107 SER A C 1
ATOM 832 O O . SER A 1 107 ? -8.094 5.418 3.135 1 77.88 107 SER A O 1
ATOM 834 N N . PRO A 1 108 ? -7.789 3.791 1.602 1 78.38 108 PRO A N 1
ATOM 835 C CA . PRO A 1 108 ? -6.445 3.547 2.127 1 78.38 108 PRO A CA 1
ATOM 836 C C . PRO A 1 108 ? -5.52 4.75 1.955 1 78.38 108 PRO A C 1
ATOM 838 O O . PRO A 1 108 ? -4.488 4.84 2.627 1 78.38 108 PRO A O 1
ATOM 841 N N . LEU A 1 109 ? -5.914 5.641 1.129 1 85.62 109 LEU A N 1
ATOM 842 C CA . LEU A 1 109 ? -5.125 6.844 0.908 1 85.62 109 LEU A CA 1
ATOM 843 C C . LEU A 1 109 ? -5.223 7.785 2.104 1 85.62 109 LEU A C 1
ATOM 845 O O . LEU A 1 109 ? -4.406 8.695 2.25 1 85.62 109 LEU A O 1
ATOM 849 N N . ASP A 1 110 ? -6.219 7.508 2.932 1 88.69 110 ASP A N 1
ATOM 850 C CA . ASP A 1 110 ? -6.441 8.383 4.078 1 88.69 110 ASP A CA 1
ATOM 851 C C . ASP A 1 110 ? -5.227 8.391 5.004 1 88.69 110 ASP A C 1
ATOM 853 O O . ASP A 1 110 ? -4.891 9.43 5.586 1 88.69 110 ASP A O 1
ATOM 857 N N . TYR A 1 111 ? -4.668 7.25 5.125 1 93.31 111 TYR A N 1
ATOM 858 C CA . TYR A 1 111 ? -3.455 7.172 5.934 1 93.31 111 TYR A CA 1
ATOM 859 C C . TYR A 1 111 ? -2.385 8.117 5.402 1 93.31 111 TYR A C 1
ATOM 861 O O . TYR A 1 111 ? -1.733 8.828 6.176 1 93.31 111 TYR A O 1
ATOM 869 N N . VAL A 1 112 ? -2.141 8.141 4.141 1 95 112 VAL A N 1
ATOM 87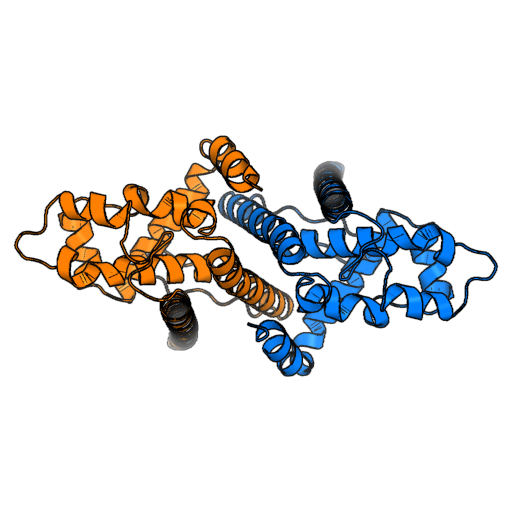0 C CA . VAL A 1 112 ? -1.127 8.977 3.504 1 95 112 VAL A CA 1
ATOM 871 C C . VAL A 1 112 ? -1.467 10.453 3.711 1 95 112 VAL A C 1
ATOM 873 O O . VAL A 1 112 ? -0.583 11.266 3.98 1 95 112 VAL A O 1
ATOM 876 N N . LEU A 1 113 ? -2.725 10.742 3.611 1 94.25 113 LEU A N 1
ATOM 877 C CA . LEU A 1 113 ? -3.162 12.125 3.807 1 94.25 113 LEU A CA 1
ATOM 878 C C . LEU A 1 113 ? -2.982 12.547 5.262 1 94.25 113 LEU A C 1
ATOM 880 O O . LEU A 1 113 ? -2.617 13.695 5.535 1 94.25 113 LEU A O 1
ATOM 884 N N . CYS A 1 114 ? -3.246 11.641 6.145 1 96.69 114 CYS A N 1
ATOM 885 C CA . CYS A 1 114 ? -2.998 11.922 7.555 1 96.69 114 CYS A CA 1
ATOM 886 C C . CYS A 1 114 ? -1.515 12.164 7.812 1 96.69 114 CYS A C 1
ATOM 888 O O . CYS A 1 114 ? -1.147 13.031 8.602 1 96.69 114 CYS A O 1
ATOM 890 N N . LEU A 1 115 ? -0.684 11.383 7.133 1 98.12 115 LEU A N 1
ATOM 891 C CA . LEU A 1 115 ? 0.756 11.594 7.242 1 98.12 115 LEU A CA 1
ATOM 892 C C . LEU A 1 115 ? 1.149 12.961 6.695 1 98.12 115 LEU A C 1
ATOM 894 O O . LEU A 1 115 ? 1.988 13.648 7.281 1 98.12 115 LEU A O 1
ATOM 898 N N . ALA A 1 116 ? 0.556 13.352 5.598 1 98.31 116 ALA A N 1
ATOM 899 C CA . ALA A 1 116 ? 0.785 14.68 5.039 1 98.31 116 ALA A CA 1
ATOM 900 C C . ALA A 1 116 ? 0.395 15.773 6.031 1 98.31 116 ALA A C 1
ATOM 902 O O . ALA A 1 116 ? 1.115 16.766 6.191 1 98.31 116 ALA A O 1
ATOM 903 N N . CYS A 1 117 ? -0.731 15.594 6.707 1 98.19 117 CYS A N 1
ATOM 904 C CA . CYS A 1 117 ? -1.133 16.531 7.746 1 98.19 117 CYS A CA 1
ATOM 905 C C . CYS A 1 117 ? -0.071 16.625 8.836 1 98.19 117 CYS A C 1
ATOM 907 O O . CYS A 1 117 ? 0.273 17.734 9.281 1 98.19 117 CYS A O 1
ATOM 909 N N . ALA A 1 118 ? 0.396 15.484 9.234 1 98.56 118 ALA A N 1
ATOM 910 C CA . ALA A 1 118 ? 1.418 15.445 10.281 1 98.56 118 ALA A CA 1
ATOM 911 C C . ALA A 1 118 ? 2.654 16.234 9.859 1 98.56 118 ALA A C 1
ATOM 913 O O . ALA A 1 118 ? 3.246 16.953 10.672 1 98.56 118 ALA A O 1
ATOM 914 N N . VAL A 1 119 ? 3.076 16.078 8.641 1 98.56 119 VAL A N 1
ATOM 915 C CA . VAL A 1 119 ? 4.227 16.812 8.117 1 98.56 119 VAL A CA 1
ATOM 916 C C . VAL A 1 119 ? 3.961 18.312 8.164 1 98.56 119 VAL A C 1
ATOM 918 O O . VAL A 1 119 ? 4.797 19.078 8.641 1 98.56 119 VAL A O 1
ATOM 921 N N . VAL A 1 120 ? 2.795 18.766 7.707 1 98.62 120 VAL A N 1
ATOM 922 C CA . VAL A 1 120 ? 2.432 20.172 7.699 1 98.62 120 VAL A CA 1
ATOM 923 C C . VAL A 1 120 ? 2.482 20.734 9.125 1 98.62 120 VAL A C 1
ATOM 925 O O . VAL A 1 120 ? 2.975 21.844 9.352 1 98.62 120 VAL A O 1
ATOM 928 N N . LEU A 1 121 ? 2.068 19.953 10.062 1 98.38 121 LEU A N 1
ATOM 929 C CA . LEU A 1 121 ? 1.947 20.422 11.438 1 98.38 121 LEU A CA 1
ATOM 930 C C . LEU A 1 121 ? 3.322 20.578 12.078 1 98.38 121 LEU A C 1
ATOM 932 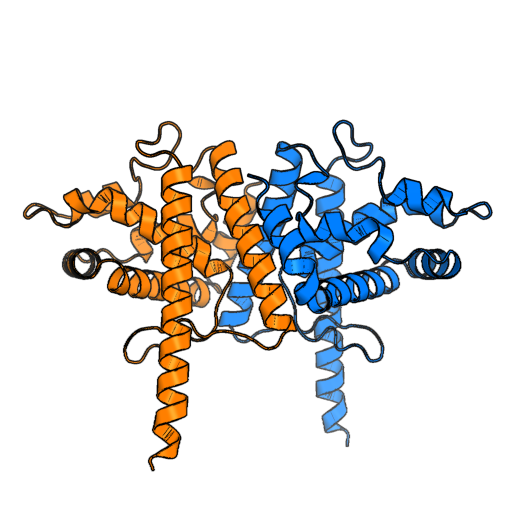O O . LEU A 1 121 ? 3.457 21.219 13.117 1 98.38 121 LEU A O 1
ATOM 936 N N . THR A 1 122 ? 4.352 19.938 11.555 1 97.81 122 THR A N 1
ATOM 937 C CA . THR A 1 122 ? 5.699 20.203 12.039 1 97.81 122 THR A CA 1
ATOM 938 C C . THR A 1 122 ? 6.121 21.641 11.727 1 97.81 122 THR A C 1
ATOM 940 O O . THR A 1 122 ? 7.059 22.156 12.328 1 97.81 122 THR A O 1
ATOM 943 N N . CYS A 1 123 ? 5.449 22.281 10.758 1 97.88 123 CYS A N 1
ATOM 944 C CA . CYS A 1 123 ? 5.727 23.656 10.375 1 97.88 123 CYS A CA 1
ATOM 945 C C . CYS A 1 123 ? 4.727 24.609 11.016 1 97.88 123 CYS A C 1
ATOM 947 O O . CYS A 1 123 ? 4.578 25.75 10.562 1 97.88 123 CYS A O 1
ATOM 949 N N . ARG A 1 124 ? 4.008 24.172 11.984 1 98.12 124 ARG A N 1
ATOM 950 C CA . ARG A 1 124 ? 2.912 24.938 12.586 1 98.12 124 ARG A CA 1
ATOM 951 C C . ARG A 1 124 ? 3.391 26.297 13.078 1 98.12 124 ARG A C 1
ATOM 953 O O . ARG A 1 124 ? 2.754 27.312 12.812 1 98.12 124 ARG A O 1
ATOM 960 N N . GLU A 1 125 ? 4.523 26.375 13.766 1 97.75 125 GLU A N 1
ATOM 961 C CA . GLU A 1 125 ? 5.027 27.625 14.328 1 97.75 125 GLU A CA 1
ATOM 962 C C . GLU A 1 125 ? 5.355 28.641 13.234 1 97.75 125 GLU A C 1
ATOM 964 O O . GLU A 1 125 ? 5.035 29.828 13.359 1 97.75 125 GLU A O 1
ATOM 969 N N . ALA A 1 126 ? 6.004 28.172 12.211 1 97.69 126 ALA A N 1
ATOM 970 C CA . ALA A 1 126 ? 6.336 29.031 11.086 1 97.69 126 ALA A CA 1
ATOM 971 C C . ALA A 1 126 ? 5.074 29.531 10.383 1 97.69 126 ALA A C 1
ATOM 973 O O . ALA A 1 126 ? 4.992 30.703 9.992 1 97.69 126 ALA A O 1
ATOM 974 N N . ILE A 1 127 ? 4.094 28.656 10.234 1 98.38 127 ILE A N 1
ATOM 975 C CA . ILE A 1 127 ? 2.857 28.969 9.523 1 98.38 127 ILE A CA 1
ATOM 976 C C . ILE A 1 127 ? 2.074 30.031 10.305 1 98.38 127 ILE A C 1
ATOM 978 O O . ILE A 1 127 ? 1.582 31 9.719 1 98.38 127 ILE A O 1
ATOM 982 N N . LEU A 1 128 ? 1.995 29.906 11.609 1 98.38 128 LEU A N 1
ATOM 983 C CA . LEU A 1 128 ? 1.137 30.766 12.422 1 98.38 128 LEU A CA 1
ATOM 984 C C . LEU A 1 128 ? 1.875 32.031 12.836 1 98.38 128 LEU A C 1
ATOM 986 O O . LEU A 1 128 ? 1.287 32.938 13.453 1 98.38 128 LEU A O 1
ATOM 990 N N . SER A 1 129 ? 3.115 32.125 12.43 1 97.75 129 SER A N 1
ATOM 991 C CA . SER A 1 129 ? 3.887 33.312 12.758 1 97.75 129 SER A CA 1
ATOM 992 C C . SER A 1 129 ? 3.256 34.562 12.156 1 97.75 129 SER A C 1
ATOM 994 O O . SER A 1 129 ? 2.77 34.531 11.023 1 97.75 129 SER A O 1
ATOM 996 N N . PRO A 1 130 ? 3.215 35.688 12.906 1 96.56 130 PRO A N 1
ATOM 997 C CA . PRO A 1 130 ? 2.711 36.938 12.352 1 96.56 130 PRO A CA 1
ATOM 998 C C . PRO A 1 130 ? 3.49 37.406 11.125 1 96.56 130 PRO A C 1
ATOM 1000 O O . PRO A 1 130 ? 2.951 38.125 10.281 1 96.56 130 PRO A O 1
ATOM 1003 N N . LYS A 1 131 ? 4.73 36.969 10.953 1 96.44 131 LYS A N 1
ATOM 1004 C CA . LYS A 1 131 ? 5.59 37.375 9.844 1 96.44 131 LYS A CA 1
ATOM 1005 C C . LYS A 1 131 ? 5.555 36.344 8.719 1 96.44 131 LYS A C 1
ATOM 1007 O O . LYS A 1 131 ? 6.367 36.406 7.793 1 96.44 131 LYS A O 1
ATOM 1012 N N . ALA A 1 132 ? 4.676 35.406 8.891 1 96.44 132 ALA A N 1
ATOM 1013 C CA . ALA A 1 132 ? 4.609 34.375 7.887 1 96.44 132 ALA A CA 1
ATOM 1014 C C . ALA A 1 132 ? 4.34 34.938 6.5 1 96.44 132 ALA A C 1
ATOM 1016 O O . ALA A 1 132 ? 3.502 35.812 6.344 1 96.44 132 ALA A O 1
ATOM 1017 N N . ASP A 1 133 ? 5.031 34.562 5.48 1 96 133 ASP A N 1
ATOM 1018 C CA . ASP A 1 133 ? 4.867 34.938 4.082 1 96 133 ASP A CA 1
ATOM 1019 C C . ASP A 1 133 ? 5.109 33.75 3.16 1 96 133 ASP A C 1
ATOM 1021 O O . ASP A 1 133 ? 4.875 32.594 3.545 1 96 133 ASP A O 1
ATOM 1025 N N . MET A 1 134 ? 5.508 33.938 1.968 1 95.19 134 MET A N 1
ATOM 1026 C CA . MET A 1 134 ? 5.625 32.906 0.97 1 95.19 134 MET A CA 1
ATOM 1027 C C . MET A 1 134 ? 6.781 31.953 1.304 1 95.19 134 MET A C 1
ATOM 1029 O O . MET A 1 134 ? 6.891 30.875 0.731 1 95.19 134 MET A O 1
ATOM 1033 N N . SER A 1 135 ? 7.621 32.406 2.271 1 96.5 135 SER A N 1
ATOM 1034 C CA . SER A 1 135 ? 8.695 31.516 2.717 1 96.5 135 SER A CA 1
ATOM 1035 C C . SER A 1 135 ? 8.141 30.234 3.324 1 96.5 135 SER A C 1
ATOM 1037 O O . SER A 1 135 ? 8.812 29.203 3.324 1 96.5 135 SER A O 1
ATOM 1039 N N . VAL A 1 136 ? 6.938 30.266 3.832 1 97.5 136 VAL A N 1
ATOM 1040 C CA . VAL A 1 136 ? 6.258 29.094 4.383 1 97.5 136 VAL A CA 1
ATOM 1041 C C . VAL A 1 136 ? 6.062 28.047 3.289 1 97.5 136 VAL A C 1
ATOM 1043 O O . VAL A 1 136 ? 6.215 26.844 3.535 1 97.5 136 VAL A O 1
ATOM 1046 N N . MET A 1 137 ? 5.699 28.516 2.102 1 97.5 137 MET A N 1
ATOM 1047 C CA . MET A 1 137 ? 5.527 27.594 0.979 1 97.5 137 MET A CA 1
ATOM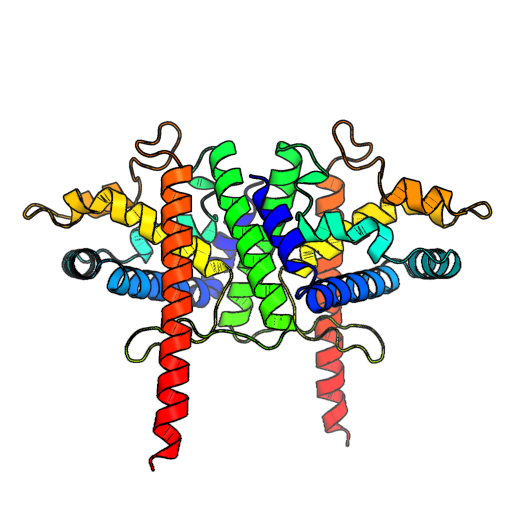 1048 C C . MET A 1 137 ? 6.812 26.812 0.712 1 97.5 137 MET A C 1
ATOM 1050 O O . MET A 1 137 ? 6.781 25.594 0.532 1 97.5 137 MET A O 1
ATOM 1054 N N . ALA A 1 138 ? 7.934 27.562 0.717 1 97.06 138 ALA A N 1
ATOM 1055 C CA . ALA A 1 138 ? 9.234 26.922 0.499 1 97.06 138 ALA A CA 1
ATOM 1056 C C . ALA A 1 138 ? 9.531 25.891 1.584 1 97.06 138 ALA A C 1
ATOM 1058 O O . ALA A 1 138 ? 10.062 24.828 1.3 1 97.06 138 ALA A O 1
ATOM 1059 N N . GLN A 1 139 ? 9.219 26.234 2.805 1 97 139 GLN A N 1
ATOM 1060 C CA . GLN A 1 139 ? 9.422 25.328 3.93 1 97 139 GLN A CA 1
ATOM 1061 C C . GLN A 1 139 ? 8.594 24.062 3.77 1 97 139 GLN A C 1
ATOM 1063 O O . GLN A 1 139 ? 9.062 22.969 4.074 1 97 139 GLN A O 1
ATOM 1068 N N . LEU A 1 140 ? 7.391 24.188 3.262 1 97.88 140 LEU A N 1
ATOM 1069 C CA . LEU A 1 140 ? 6.504 23.047 3.082 1 97.88 140 LEU A CA 1
ATOM 1070 C C . LEU A 1 140 ? 6.957 22.188 1.905 1 97.88 140 LEU A C 1
ATOM 1072 O O . LEU A 1 140 ? 6.773 20.969 1.913 1 97.88 140 LEU A O 1
ATOM 1076 N N . GLN A 1 141 ? 7.488 22.828 0.917 1 96.81 141 GLN A N 1
ATOM 1077 C CA . GLN A 1 141 ? 7.961 22.094 -0.25 1 96.81 141 GLN A CA 1
ATOM 1078 C C . GLN A 1 141 ? 9.211 21.281 0.082 1 96.81 141 GLN A C 1
ATOM 1080 O O . GLN A 1 141 ? 9.508 20.297 -0.591 1 96.81 141 GLN A O 1
ATOM 1085 N N . GLN A 1 142 ? 9.938 21.781 1.131 1 95.81 142 GLN A N 1
ATOM 1086 C CA . GLN A 1 142 ? 11.109 21.094 1.656 1 95.81 142 GLN A CA 1
ATOM 1087 C C . GLN A 1 142 ? 11.109 21.094 3.182 1 95.81 142 GLN A C 1
ATOM 1089 O O . GLN A 1 142 ? 12 21.656 3.809 1 95.81 142 GLN A O 1
ATOM 1094 N N . PRO A 1 143 ? 10.188 20.328 3.75 1 97.38 143 PRO A N 1
ATOM 1095 C CA . PRO A 1 143 ? 10.094 20.359 5.211 1 97.38 143 PRO A CA 1
ATOM 1096 C C . PRO A 1 143 ? 11.289 19.703 5.898 1 97.38 143 PRO A C 1
ATOM 1098 O O . PRO A 1 143 ? 11.797 18.688 5.414 1 97.38 143 PRO A O 1
ATOM 1101 N N . ALA A 1 144 ? 11.695 20.234 7.012 1 96.31 144 ALA A N 1
ATOM 1102 C CA . ALA A 1 144 ? 12.875 19.797 7.738 1 96.31 144 ALA A CA 1
ATOM 1103 C C . ALA A 1 144 ? 12.688 18.375 8.281 1 96.31 144 ALA A C 1
ATOM 1105 O O . ALA A 1 144 ? 13.664 17.672 8.562 1 96.31 144 ALA A O 1
ATOM 1106 N N . CYS A 1 145 ? 11.461 17.938 8.445 1 96.44 145 CYS A N 1
ATOM 1107 C CA . CYS A 1 145 ? 11.18 16.641 9.047 1 96.44 145 CYS A CA 1
ATOM 1108 C C . CYS A 1 145 ? 11.359 15.508 8.039 1 96.44 145 CYS A C 1
ATOM 1110 O O . CYS A 1 145 ? 11.289 14.328 8.391 1 96.44 145 CYS A O 1
ATOM 1112 N N . LEU A 1 146 ? 11.523 15.836 6.758 1 96.94 146 LEU A N 1
ATOM 1113 C CA . LEU A 1 146 ? 11.727 14.844 5.703 1 96.94 146 LEU A CA 1
ATOM 1114 C C . LEU A 1 146 ? 13.156 14.883 5.191 1 96.94 146 LEU A C 1
ATOM 1116 O O . LEU A 1 146 ? 13.93 15.773 5.555 1 96.94 146 LEU A O 1
ATOM 1120 N N . GLY A 1 147 ? 13.539 13.969 4.504 1 94.56 147 GLY A N 1
ATOM 1121 C CA . GLY A 1 147 ? 14.875 13.938 3.928 1 94.56 147 GLY A CA 1
ATOM 1122 C C . GLY A 1 147 ? 15.82 13 4.66 1 94.56 147 GLY A C 1
ATOM 1123 O O . GLY A 1 147 ? 15.375 12.086 5.355 1 94.56 147 GLY A O 1
ATOM 1124 N N . GLN A 1 148 ? 17.125 13.227 4.512 1 91.5 148 GLN A N 1
ATOM 1125 C CA . GLN A 1 148 ? 18.172 12.328 5.004 1 91.5 148 GLN A CA 1
ATOM 1126 C C . GLN A 1 148 ? 18.484 12.602 6.469 1 91.5 148 GLN A C 1
ATOM 1128 O O . GLN A 1 148 ? 18.891 11.695 7.203 1 91.5 148 GLN A O 1
ATOM 1133 N N . CYS A 1 149 ? 18.328 13.766 6.875 1 93.12 149 CYS A N 1
ATOM 1134 C CA . CYS A 1 149 ? 18.562 14.18 8.25 1 93.12 149 CYS A CA 1
ATOM 1135 C C . CYS A 1 149 ? 17.344 14.852 8.844 1 93.12 149 CYS A C 1
ATOM 1137 O O . CYS A 1 149 ? 17.312 16.062 9.023 1 93.12 149 CYS A O 1
ATOM 1139 N N . PRO A 1 150 ? 16.422 14.031 9.133 1 93.88 150 PRO A N 1
ATOM 1140 C CA . PRO A 1 150 ? 15.141 14.609 9.555 1 93.88 150 PRO A CA 1
ATOM 1141 C C . PRO A 1 150 ? 15.188 15.18 10.969 1 93.88 150 PRO A C 1
ATOM 1143 O O . PRO A 1 150 ? 15.844 14.609 11.852 1 93.88 150 PRO A O 1
ATOM 1146 N N . SER A 1 151 ? 14.523 16.281 11.156 1 94.62 151 SER A N 1
ATOM 1147 C CA . SER A 1 151 ? 14.43 16.922 12.461 1 94.62 151 SER A CA 1
ATOM 1148 C C . SER A 1 151 ? 13.523 16.141 13.406 1 94.62 151 SER A C 1
ATOM 1150 O O . SER A 1 151 ? 13.594 16.297 14.625 1 94.62 151 SER A O 1
ATOM 1152 N N . VAL A 1 152 ? 12.625 15.352 12.898 1 96.19 152 VAL A N 1
ATOM 1153 C CA . VAL A 1 152 ? 11.68 14.516 13.633 1 96.19 152 VAL A CA 1
ATOM 1154 C C . VAL A 1 152 ? 11.766 13.078 13.125 1 96.19 152 VAL A C 1
ATOM 1156 O O . VAL A 1 152 ? 11.781 12.836 11.914 1 96.19 152 VAL A O 1
ATOM 1159 N N . PRO A 1 153 ? 11.859 12.156 14.07 1 96.81 153 PRO A N 1
ATOM 1160 C CA . PRO A 1 153 ? 11.891 10.766 13.617 1 96.81 153 PRO A CA 1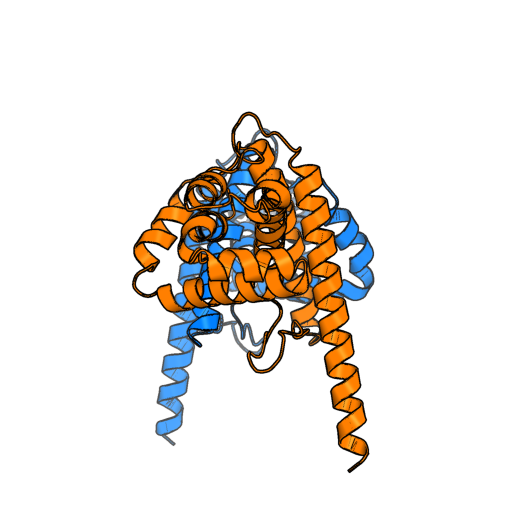
ATOM 1161 C C . PRO A 1 153 ? 10.617 10.359 12.883 1 96.81 153 PRO A C 1
ATOM 1163 O O . PRO A 1 153 ? 9.523 10.797 13.25 1 96.81 153 PRO A O 1
ATOM 1166 N N . ILE A 1 154 ? 10.742 9.492 11.875 1 97.56 154 ILE A N 1
ATOM 1167 C CA . ILE A 1 154 ? 9.625 9.086 11.031 1 97.56 154 ILE A CA 1
ATOM 1168 C C . ILE A 1 154 ? 8.562 8.398 11.875 1 97.56 154 ILE A C 1
ATOM 1170 O O . ILE A 1 154 ? 7.363 8.531 11.617 1 97.56 154 ILE A O 1
ATOM 1174 N N . ASP A 1 155 ? 8.969 7.719 12.945 1 97.25 155 ASP A N 1
ATOM 1175 C CA . ASP A 1 155 ? 8.023 7.004 13.805 1 97.25 155 ASP A CA 1
ATOM 1176 C C . ASP A 1 155 ? 7.062 7.973 14.484 1 97.25 155 ASP A C 1
ATOM 1178 O O . ASP A 1 155 ? 5.902 7.637 14.727 1 97.25 155 ASP A O 1
ATOM 1182 N N . THR A 1 156 ? 7.582 9.148 14.773 1 97.75 156 THR A N 1
ATOM 1183 C CA . THR A 1 156 ? 6.734 10.164 15.391 1 97.75 156 THR A CA 1
ATOM 1184 C C . THR A 1 156 ? 5.66 10.633 14.414 1 97.75 156 THR A C 1
ATOM 1186 O O . THR A 1 156 ? 4.488 10.742 14.781 1 97.75 156 THR A O 1
ATOM 1189 N N . LEU A 1 157 ? 6.023 10.875 13.188 1 97.94 157 LEU A N 1
ATOM 1190 C CA . LEU A 1 157 ? 5.078 11.297 12.164 1 97.94 157 LEU A CA 1
ATOM 1191 C C . LEU A 1 157 ? 4.047 10.211 11.883 1 97.94 157 LEU A C 1
ATOM 1193 O O . LEU A 1 157 ? 2.854 10.5 11.758 1 97.94 157 LEU A O 1
ATOM 1197 N N . VAL A 1 158 ? 4.492 8.961 11.859 1 97.31 158 VAL A N 1
ATOM 1198 C CA . VAL A 1 158 ? 3.623 7.82 11.602 1 97.31 158 VAL A CA 1
ATOM 1199 C C . VAL A 1 158 ? 2.623 7.664 12.742 1 97.31 158 VAL A C 1
ATOM 1201 O O . VAL A 1 158 ? 1.431 7.449 12.508 1 97.31 158 VAL A O 1
ATOM 1204 N N . ALA A 1 159 ? 3.111 7.816 13.961 1 96.81 159 ALA A N 1
ATOM 1205 C CA . ALA A 1 159 ? 2.227 7.719 15.117 1 96.81 159 ALA A CA 1
ATOM 1206 C C . ALA A 1 159 ? 1.145 8.797 15.078 1 96.81 159 ALA A C 1
ATOM 1208 O O . ALA A 1 159 ? -0.023 8.523 15.367 1 96.81 159 ALA A O 1
ATOM 1209 N N . GLN A 1 160 ? 1.507 9.969 14.734 1 96.69 160 GLN A N 1
ATOM 1210 C CA . GLN A 1 160 ? 0.554 11.07 14.625 1 96.69 160 GLN A CA 1
ATOM 1211 C C . GLN A 1 160 ? -0.468 10.805 13.523 1 96.69 160 GLN A C 1
ATOM 1213 O O . GLN A 1 160 ? -1.662 11.055 13.703 1 96.69 160 GLN A O 1
ATOM 1218 N N . ALA A 1 161 ? -0.002 10.312 12.391 1 96.31 161 ALA A N 1
ATOM 1219 C CA . ALA A 1 161 ? -0.878 10.008 11.266 1 96.31 161 ALA A CA 1
ATOM 1220 C C . ALA A 1 161 ? -1.912 8.945 11.641 1 96.31 161 ALA A C 1
ATOM 1222 O O . ALA A 1 161 ? -3.096 9.086 11.328 1 96.31 161 ALA A O 1
ATOM 1223 N N . VAL A 1 162 ? -1.459 7.906 12.336 1 93.25 162 VAL A N 1
ATOM 1224 C CA . VAL A 1 162 ? -2.344 6.82 12.742 1 93.25 162 VAL A CA 1
ATOM 1225 C C . VAL A 1 162 ? -3.387 7.344 13.727 1 93.25 162 VAL A C 1
ATOM 1227 O O . VAL A 1 162 ? -4.57 7.012 13.625 1 93.25 162 VAL A O 1
ATOM 1230 N N . HIS A 1 163 ? -2.92 8.188 14.602 1 93.62 163 HIS A N 1
ATOM 1231 C CA . HIS A 1 163 ? -3.832 8.789 15.57 1 93.62 163 HIS A CA 1
ATOM 1232 C C . HIS A 1 163 ? -4.898 9.625 14.875 1 93.62 163 HIS A C 1
ATOM 1234 O O . HIS A 1 163 ? -6.086 9.523 15.195 1 93.62 163 HIS A O 1
ATOM 1240 N N . MET A 1 164 ? -4.562 10.422 13.953 1 92.06 164 MET A N 1
ATOM 1241 C CA . MET A 1 164 ? -5.48 11.266 13.195 1 92.06 164 MET A CA 1
ATOM 1242 C C . MET A 1 164 ? -6.48 10.422 12.414 1 92.06 164 MET A C 1
ATOM 1244 O O . MET A 1 164 ? -7.676 10.711 12.398 1 92.06 164 MET A O 1
ATOM 1248 N N . GLN A 1 165 ? -5.949 9.383 11.789 1 88 165 GLN A N 1
ATOM 1249 C CA . GLN A 1 165 ? -6.801 8.508 10.992 1 88 165 GLN A CA 1
ATOM 1250 C C . GLN A 1 165 ? -7.883 7.859 11.852 1 88 165 GLN A C 1
ATOM 1252 O O . GLN A 1 165 ? -9.047 7.781 11.438 1 88 165 GLN A O 1
ATOM 1257 N N . GLU A 1 166 ? -7.477 7.41 13.008 1 84.56 166 GLU A N 1
ATOM 1258 C CA . GLU A 1 166 ? -8.43 6.793 13.93 1 84.56 166 GLU A CA 1
ATOM 1259 C C . GLU A 1 166 ? -9.484 7.793 14.383 1 84.56 166 GLU A C 1
ATOM 1261 O O . GLU A 1 166 ? -10.656 7.449 14.516 1 84.56 166 GLU A O 1
ATOM 1266 N N . THR A 1 167 ? -9.094 9 14.602 1 83.19 167 THR A N 1
ATOM 1267 C CA . THR A 1 167 ? -10 10.047 15.055 1 83.19 167 THR A CA 1
ATOM 1268 C C . THR A 1 167 ? -11.016 10.391 13.969 1 83.19 167 THR A C 1
ATOM 1270 O O . THR A 1 167 ? -12.195 10.586 14.25 1 83.19 167 THR A O 1
ATOM 1273 N N . PHE A 1 168 ? -10.578 10.469 12.734 1 81.31 168 PHE A N 1
ATOM 1274 C CA . PHE A 1 168 ? -11.469 10.789 11.617 1 81.31 168 PHE A CA 1
ATOM 1275 C C . PHE A 1 168 ? -12.484 9.68 11.406 1 81.31 168 PHE A C 1
ATOM 1277 O O . PHE A 1 168 ? -13.641 9.953 11.062 1 81.31 168 PHE A O 1
ATOM 1284 N N . LEU A 1 169 ? -12.039 8.438 11.547 1 70.31 169 LEU A N 1
ATOM 1285 C CA . LEU A 1 169 ? -12.938 7.305 11.375 1 70.31 169 LEU A CA 1
ATOM 1286 C C . LEU A 1 169 ? -14 7.277 12.469 1 70.31 169 LEU A C 1
ATOM 1288 O O . LEU A 1 169 ? -15.156 6.949 12.211 1 70.31 169 LEU A O 1
ATOM 1292 N N . GLN A 1 170 ? -13.578 7.562 13.641 1 71.38 170 GLN A N 1
ATOM 1293 C CA . GLN A 1 170 ? -14.508 7.574 14.758 1 71.38 170 GLN A CA 1
ATOM 1294 C C . GLN A 1 170 ? -15.531 8.703 14.609 1 71.38 170 GLN A C 1
ATOM 1296 O O . GLN A 1 170 ? -16.703 8.523 14.938 1 71.38 170 GLN A O 1
ATOM 1301 N N . GLN A 1 171 ? -15.133 9.781 14.141 1 67.44 171 GLN A N 1
ATOM 1302 C CA . GLN A 1 171 ? -16.031 10.914 13.953 1 67.44 171 GLN A CA 1
ATOM 1303 C C . GLN A 1 171 ? -17.016 10.664 12.812 1 67.44 171 GLN A C 1
ATOM 1305 O O . GLN A 1 171 ? -18.156 11.109 12.859 1 67.44 171 GLN A O 1
ATOM 1310 N N . GLY A 1 172 ? -16.578 10.008 11.75 1 62.28 172 GLY A N 1
ATOM 1311 C CA . GLY A 1 172 ? -17.469 9.602 10.672 1 62.28 172 GLY A CA 1
ATOM 1312 C C . GLY A 1 172 ? -18.562 8.664 11.133 1 62.28 172 GLY A C 1
ATOM 1313 O O . GLY A 1 172 ? -19.734 8.82 10.742 1 62.28 172 GLY A O 1
ATOM 1314 N N . LEU A 1 173 ? -18.234 7.742 11.93 1 57.5 173 LEU A N 1
ATOM 1315 C CA . LEU A 1 173 ? -19.203 6.809 12.5 1 57.5 173 LEU A CA 1
ATOM 1316 C C . LEU A 1 173 ? -20.234 7.543 13.352 1 57.5 173 LEU A C 1
ATOM 1318 O O . LEU A 1 173 ? -21.422 7.227 13.297 1 57.5 173 LEU A O 1
ATOM 1322 N N . ALA A 1 174 ? -19.75 8.5 14.078 1 59.03 174 ALA A N 1
ATOM 1323 C CA . ALA A 1 174 ? -20.641 9.242 14.969 1 59.03 174 ALA A CA 1
ATOM 1324 C C . ALA A 1 174 ? -21.641 10.086 14.18 1 59.03 174 ALA A C 1
ATOM 1326 O O . ALA A 1 174 ? -22.812 10.18 14.539 1 59.03 174 ALA A O 1
ATOM 1327 N N . SER A 1 175 ? -21.188 10.625 13.117 1 58.88 175 SER A N 1
ATOM 1328 C CA . SER A 1 175 ? -22.047 11.461 12.281 1 58.88 175 SER A CA 1
ATOM 1329 C C . SER A 1 175 ? -23.125 10.617 11.602 1 58.88 175 SER A C 1
ATOM 1331 O O . SER A 1 175 ? -24.266 11.07 11.445 1 58.88 175 SER A O 1
ATOM 1333 N N . ARG A 1 176 ? -22.844 9.398 11.273 1 57.06 176 ARG A N 1
ATOM 1334 C CA . ARG A 1 176 ? -23.812 8.508 10.641 1 57.06 176 ARG A CA 1
ATOM 1335 C C . ARG A 1 176 ? -24.844 8.031 11.648 1 57.06 176 ARG A C 1
ATOM 1337 O O . ARG A 1 176 ? -26.031 7.891 11.312 1 57.06 176 ARG A O 1
ATOM 1344 N N . GLN A 1 177 ? -24.328 7.75 12.812 1 56.81 177 GLN A N 1
ATOM 1345 C CA . GLN A 1 177 ? -25.25 7.316 13.859 1 56.81 177 GLN A CA 1
ATOM 1346 C C . GLN A 1 177 ? -26.234 8.422 14.219 1 56.81 177 GLN A C 1
ATOM 1348 O O . GLN A 1 177 ? -27.406 8.141 14.523 1 56.81 177 GLN A O 1
ATOM 1353 N N . GLN A 1 178 ? -25.75 9.594 14.242 1 53.5 178 GLN A N 1
ATOM 1354 C CA . GLN A 1 178 ? -26.625 10.727 14.555 1 53.5 178 GLN A CA 1
ATOM 1355 C C . GLN A 1 178 ? -27.641 10.969 13.445 1 53.5 178 GLN A C 1
ATOM 1357 O O . GLN A 1 178 ? -28.797 11.289 13.719 1 53.5 178 GLN A O 1
ATOM 1362 N N . LYS A 1 179 ? -27.25 10.898 12.18 1 57.41 179 LYS A N 1
ATOM 1363 C CA . LYS A 1 179 ? -28.156 11.039 11.047 1 57.41 179 LYS A CA 1
ATOM 1364 C C . LYS A 1 179 ? -29.203 9.922 11.047 1 57.41 179 LYS A C 1
ATOM 1366 O O . LYS A 1 179 ? -30.375 10.148 10.727 1 57.41 179 LYS A O 1
ATOM 1371 N N . ALA A 1 180 ? -28.797 8.648 11.344 1 50.75 180 ALA A N 1
ATOM 1372 C CA . ALA A 1 180 ? -29.719 7.52 11.414 1 50.75 180 ALA A CA 1
ATOM 1373 C C . ALA A 1 180 ? -30.766 7.734 12.5 1 50.75 180 ALA A C 1
ATOM 1375 O O . ALA A 1 180 ? -31.922 7.352 12.344 1 50.75 180 ALA A O 1
ATOM 1376 N N . LYS A 1 181 ? -30.453 8.477 13.461 1 57.91 181 LYS A N 1
ATOM 1377 C CA . LYS A 1 181 ? -31.375 8.727 14.555 1 57.91 181 LYS A CA 1
ATOM 1378 C C . LYS A 1 181 ? -32.281 9.914 14.258 1 57.91 181 LYS A C 1
ATOM 1380 O O . LYS A 1 181 ? -33.406 9.977 14.734 1 57.91 181 LYS A O 1
ATOM 1385 N N . GLY A 1 182 ? -31.797 10.727 13.625 1 50.38 182 GLY A N 1
ATOM 1386 C CA . GLY A 1 182 ? -32.594 11.914 13.336 1 50.38 182 GLY A CA 1
ATOM 1387 C C . GLY A 1 182 ? -33.656 11.672 12.281 1 50.38 182 GLY A C 1
ATOM 1388 O O . GLY A 1 182 ? -34.594 12.453 12.164 1 50.38 182 GLY A O 1
ATOM 1389 N N . GLY A 1 183 ? -33.562 10.734 11.391 1 49.19 183 GLY A N 1
ATOM 1390 C CA . GLY A 1 183 ? -34.594 10.398 10.414 1 49.19 183 GLY A CA 1
ATOM 1391 C C . GLY A 1 183 ? -35.812 9.766 11.039 1 49.19 183 GLY A C 1
ATOM 1392 O O . GLY A 1 183 ? -36.844 9.586 10.375 1 49.19 183 GLY A O 1
ATOM 1393 N N . ARG A 1 184 ? -35.781 9.297 12.125 1 47.16 184 ARG A N 1
ATOM 1394 C CA . ARG A 1 184 ? -36.969 8.68 12.734 1 47.16 184 ARG A CA 1
ATOM 1395 C C . ARG A 1 184 ? -37.844 9.727 13.414 1 47.16 184 ARG A C 1
ATOM 1397 O O . ARG A 1 184 ? -38.938 9.422 13.859 1 47.16 184 ARG A O 1
ATOM 1404 N N . LYS A 1 185 ? -37.312 10.875 13.703 1 46.41 185 LYS A N 1
ATOM 1405 C CA . LYS A 1 185 ? -38.156 11.828 14.406 1 46.41 185 LYS A CA 1
ATOM 1406 C C . LYS A 1 185 ? -38.969 12.648 13.422 1 46.41 185 LYS A C 1
ATOM 1408 O O . LYS A 1 185 ? -39.719 13.562 13.82 1 46.41 185 LYS A O 1
ATOM 1413 N N . ARG A 1 186 ? -38.906 12.328 12.164 1 33.97 186 ARG A N 1
ATOM 1414 C CA . ARG A 1 186 ? -40.031 12.984 11.484 1 33.97 186 ARG A CA 1
ATOM 1415 C C . ARG A 1 186 ? -41.25 12.086 11.461 1 33.97 186 ARG A C 1
ATOM 1417 O O . ARG A 1 186 ? -41.156 10.875 11.25 1 33.97 186 ARG A O 1
ATOM 1424 N N . VAL B 1 1 ? 7.699 -2.875 13.391 1 32 1 VAL B N 1
ATOM 1425 C CA . VAL B 1 1 ? 7.32 -3.021 11.992 1 32 1 VAL B CA 1
ATOM 1426 C C . VAL B 1 1 ? 6.18 -4.031 11.867 1 32 1 VAL B C 1
ATOM 1428 O O . VAL B 1 1 ? 5.312 -3.891 11 1 32 1 VAL B O 1
ATOM 1431 N N . SER B 1 2 ? 6.27 -4.98 12.695 1 36.41 2 SER B N 1
ATOM 1432 C CA . SER B 1 2 ? 5.617 -6.289 12.703 1 36.41 2 SER B CA 1
ATOM 1433 C C . SER B 1 2 ? 4.137 -6.164 13.047 1 36.41 2 SER B C 1
ATOM 1435 O O . SER B 1 2 ? 3.496 -7.145 13.422 1 36.41 2 SER B O 1
ATOM 1437 N N . THR B 1 3 ? 3.801 -4.906 13.109 1 42.59 3 THR B N 1
ATOM 1438 C CA . THR B 1 3 ? 2.479 -4.883 13.727 1 42.59 3 THR B CA 1
ATOM 1439 C C . THR B 1 3 ? 1.414 -5.359 12.742 1 42.59 3 THR B C 1
ATOM 1441 O O . THR B 1 3 ? 0.281 -5.645 13.133 1 42.59 3 THR B O 1
ATOM 1444 N N . VAL B 1 4 ? 1.754 -5.285 11.531 1 42.84 4 VAL B N 1
ATOM 1445 C CA . VAL B 1 4 ? 0.769 -5.691 10.531 1 42.84 4 VAL B CA 1
ATOM 1446 C C . VAL B 1 4 ? 0.354 -7.141 10.773 1 42.84 4 VAL B C 1
ATOM 1448 O O . VAL B 1 4 ? -0.837 -7.457 10.789 1 42.84 4 VAL B O 1
ATOM 1451 N N . PRO B 1 5 ? 1.312 -7.934 11.117 1 42.16 5 PRO B N 1
ATOM 1452 C CA . PRO B 1 5 ? 0.879 -9.297 11.43 1 42.16 5 PRO B CA 1
ATOM 1453 C C . PRO B 1 5 ? -0.039 -9.359 12.648 1 42.16 5 PRO B C 1
ATOM 1455 O O . PRO B 1 5 ? -1.001 -10.133 12.656 1 42.16 5 PRO B O 1
ATOM 1458 N N . ASP B 1 6 ? 0.418 -8.625 13.641 1 44.09 6 ASP B N 1
ATOM 1459 C CA . ASP B 1 6 ? -0.354 -8.695 14.875 1 44.09 6 ASP B CA 1
ATOM 1460 C C . ASP B 1 6 ? -1.794 -8.242 14.656 1 44.09 6 ASP B C 1
ATOM 1462 O O . ASP B 1 6 ? -2.73 -8.836 15.188 1 44.09 6 ASP B O 1
ATOM 1466 N N . LEU B 1 7 ? -1.859 -7.211 13.984 1 43.44 7 LEU B N 1
ATOM 1467 C CA . LEU B 1 7 ? -3.215 -6.734 13.734 1 43.44 7 LEU B CA 1
ATOM 1468 C C . LEU B 1 7 ? -4.012 -7.77 12.945 1 43.44 7 LEU B C 1
ATOM 1470 O O . LEU B 1 7 ? -5.195 -7.984 13.211 1 43.44 7 LEU B O 1
ATOM 1474 N N . PHE B 1 8 ? -3.312 -8.391 12.086 1 43.69 8 PHE B N 1
ATOM 1475 C CA . PHE B 1 8 ? -3.926 -9.43 11.266 1 43.69 8 PHE B CA 1
ATOM 1476 C C . PHE B 1 8 ? -4.219 -10.672 12.102 1 43.69 8 PHE B C 1
ATOM 1478 O O . PHE B 1 8 ? -5.27 -11.297 11.938 1 43.69 8 PHE B O 1
ATOM 1485 N N . MET B 1 9 ? -3.279 -11.023 12.938 1 44.06 9 MET B N 1
ATOM 1486 C CA . MET B 1 9 ? -3.502 -12.188 13.789 1 44.06 9 MET B CA 1
ATOM 1487 C C . MET B 1 9 ? -4.641 -11.938 14.773 1 44.06 9 MET B C 1
ATOM 1489 O O . MET B 1 9 ? -5.441 -12.836 15.047 1 44.06 9 MET B O 1
ATOM 1493 N N . GLN B 1 10 ? -4.566 -10.977 15.344 1 40.97 10 GLN B N 1
ATOM 1494 C CA . GLN B 1 10 ? -5.664 -10.695 16.266 1 40.97 10 GLN B CA 1
ATOM 1495 C C . GLN B 1 10 ? -6.984 -10.547 15.516 1 40.97 10 GLN B C 1
ATOM 1497 O O . GLN B 1 10 ? -8.031 -10.977 16 1 40.97 10 GLN B O 1
ATOM 1502 N N . GLY B 1 11 ? -7.02 -9.922 14.406 1 41.19 11 GLY B N 1
ATOM 1503 C CA . GLY B 1 11 ? -8.203 -9.75 13.586 1 41.19 11 GLY B CA 1
ATOM 1504 C C . GLY B 1 11 ? -8.617 -11.016 12.859 1 41.19 11 GLY B C 1
ATOM 1505 O O . GLY B 1 11 ? -9.617 -11.031 12.141 1 41.19 11 GLY B O 1
ATOM 1506 N N . SER B 1 12 ? -7.898 -11.945 12.766 1 43.47 12 SER B N 1
ATOM 1507 C CA . SER B 1 12 ? -8.141 -13.25 12.156 1 43.47 12 SER B CA 1
ATOM 1508 C C . SER B 1 12 ? -9.445 -13.859 12.656 1 43.47 12 SER B C 1
ATOM 1510 O O . SER B 1 12 ? -10.195 -14.445 11.883 1 43.47 12 SER B O 1
ATOM 1512 N N . ASN B 1 13 ? -9.664 -13.844 13.766 1 43.97 13 ASN B N 1
ATOM 1513 C CA . ASN B 1 13 ? -10.938 -14.445 14.141 1 43.97 13 ASN B CA 1
ATOM 1514 C C . ASN B 1 13 ? -12.109 -13.742 13.453 1 43.97 13 ASN B C 1
ATOM 1516 O O . ASN B 1 13 ? -13 -14.391 12.906 1 43.97 13 ASN B O 1
ATOM 1520 N N . GLN B 1 14 ? -12.305 -12.547 13.625 1 43.94 14 GLN B N 1
ATOM 1521 C CA . GLN B 1 14 ? -13.391 -11.781 13.016 1 43.94 14 GLN B CA 1
ATOM 1522 C C . GLN B 1 14 ? -13.133 -11.555 11.531 1 43.94 14 GLN B C 1
ATOM 1524 O O . GLN B 1 14 ? -14.07 -11.359 10.758 1 43.94 14 GLN B O 1
ATOM 1529 N N . ASN B 1 15 ? -11.82 -11.633 10.93 1 49.12 15 ASN B N 1
ATOM 1530 C CA . ASN B 1 15 ? -11.234 -11.367 9.617 1 49.12 15 ASN B CA 1
ATOM 1531 C C . ASN B 1 15 ? -11.266 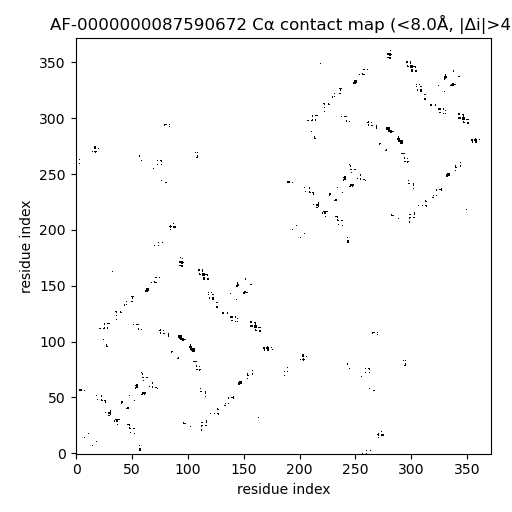-12.609 8.727 1 49.12 15 ASN B C 1
ATOM 1533 O O . ASN B 1 15 ? -10.719 -12.602 7.625 1 49.12 15 ASN B O 1
ATOM 1537 N N . GLN B 1 16 ? -11.688 -13.602 9.242 1 54.12 16 GLN B N 1
ATOM 1538 C CA . GLN B 1 16 ? -11.797 -14.875 8.539 1 54.12 16 GLN B CA 1
ATOM 1539 C C . GLN B 1 16 ? -12.5 -14.711 7.199 1 54.12 16 GLN B C 1
ATOM 1541 O O . GLN B 1 16 ? -12.086 -15.297 6.199 1 54.12 16 GLN B O 1
ATOM 1546 N N . THR B 1 17 ? -13.586 -13.891 7.242 1 52.78 17 THR B N 1
ATOM 1547 C CA . THR B 1 17 ? -14.344 -13.758 6.004 1 52.78 17 THR B CA 1
ATOM 1548 C C . THR B 1 17 ? -13.508 -13.062 4.934 1 52.78 17 THR B C 1
ATOM 1550 O O . THR B 1 17 ? -13.492 -13.484 3.777 1 52.78 17 THR B O 1
ATOM 1553 N N . GLY B 1 18 ? -12.727 -12.031 5.398 1 63.16 18 GLY B N 1
ATOM 1554 C CA . GLY B 1 18 ? -11.906 -11.305 4.438 1 63.16 18 GLY B CA 1
ATOM 1555 C C . GLY B 1 18 ? -10.773 -12.141 3.871 1 63.16 18 GLY B C 1
ATOM 1556 O O . GLY B 1 18 ? -10.57 -12.172 2.656 1 63.16 18 GLY B O 1
ATOM 1557 N N . MET B 1 19 ? -10.148 -12.977 4.727 1 78.81 19 MET B N 1
ATOM 1558 C CA . MET B 1 19 ? -9.031 -13.805 4.297 1 78.81 19 MET B CA 1
ATOM 1559 C C . MET B 1 19 ? -9.516 -14.977 3.453 1 78.81 19 MET B C 1
ATOM 1561 O O . MET B 1 19 ? -8.898 -15.32 2.439 1 78.81 19 MET B O 1
ATOM 1565 N N . LEU B 1 20 ? -10.68 -15.531 3.889 1 78.81 20 LEU B N 1
ATOM 1566 C CA . LEU B 1 20 ? -11.258 -16.625 3.105 1 78.81 20 LEU B CA 1
ATOM 1567 C C . LEU B 1 20 ? -11.602 -16.156 1.696 1 78.81 20 LEU B C 1
ATOM 1569 O O . LEU B 1 20 ? -11.406 -16.891 0.727 1 78.81 20 LEU B O 1
ATOM 1573 N N . GLY B 1 21 ? -12.117 -14.945 1.646 1 81.31 21 GLY B N 1
ATOM 1574 C CA . GLY B 1 21 ? -12.406 -14.367 0.342 1 81.31 21 GLY B CA 1
ATOM 1575 C C . GLY B 1 21 ? -11.164 -14.18 -0.514 1 81.31 21 GLY B C 1
ATOM 1576 O O . GLY B 1 21 ? -11.188 -14.469 -1.713 1 81.31 21 GLY B O 1
ATOM 1577 N N . ALA B 1 22 ? -10.133 -13.805 0.136 1 86.56 22 ALA B N 1
ATOM 1578 C CA . ALA B 1 22 ? -8.875 -13.594 -0.586 1 86.56 22 ALA B CA 1
ATOM 1579 C C . ALA B 1 22 ? -8.297 -14.922 -1.071 1 86.56 22 ALA B C 1
ATOM 1581 O O . ALA B 1 22 ? -7.754 -15 -2.176 1 86.56 22 ALA B O 1
ATOM 1582 N N . MET B 1 23 ? -8.398 -15.984 -0.233 1 92.44 23 MET B N 1
ATOM 1583 C CA . MET B 1 23 ? -7.891 -17.297 -0.618 1 92.44 23 MET B CA 1
ATOM 1584 C C . MET B 1 23 ? -8.711 -17.875 -1.767 1 92.44 23 MET B C 1
ATOM 1586 O O . MET B 1 23 ? -8.148 -18.5 -2.682 1 92.44 23 MET B O 1
ATOM 1590 N N . ALA B 1 24 ? -10.008 -17.656 -1.679 1 87.81 24 ALA B N 1
ATOM 1591 C CA . ALA B 1 24 ? -10.867 -18.109 -2.775 1 87.81 24 ALA B CA 1
ATOM 1592 C C . ALA B 1 24 ? -10.516 -17.391 -4.074 1 87.81 24 ALA B C 1
ATOM 1594 O O . ALA B 1 24 ? -10.469 -18 -5.141 1 87.81 24 ALA B O 1
ATOM 1595 N N . ARG B 1 25 ? -10.266 -16.125 -3.922 1 87.19 25 ARG B N 1
ATOM 1596 C CA . ARG B 1 25 ? -9.898 -15.328 -5.082 1 87.19 25 ARG B CA 1
ATOM 1597 C C . ARG B 1 25 ? -8.562 -15.789 -5.66 1 87.19 25 ARG B C 1
ATOM 1599 O O . ARG B 1 25 ? -8.398 -15.859 -6.879 1 87.19 25 ARG B O 1
ATOM 1606 N N . LEU B 1 26 ? -7.641 -16.078 -4.805 1 93.06 26 LEU B N 1
ATOM 1607 C CA . LEU B 1 26 ? -6.352 -16.594 -5.25 1 93.06 26 LEU B CA 1
ATOM 1608 C C . LEU B 1 26 ? -6.527 -17.875 -6.039 1 93.06 26 LEU B C 1
ATOM 1610 O O . LEU B 1 26 ? -5.906 -18.062 -7.09 1 93.06 26 LEU B O 1
ATOM 1614 N N . HIS B 1 27 ? -7.355 -18.719 -5.523 1 92.31 27 HIS B N 1
ATOM 1615 C CA . HIS B 1 27 ? -7.613 -19.984 -6.215 1 92.31 27 HIS B CA 1
ATOM 1616 C C . HIS B 1 27 ? -8.188 -19.734 -7.605 1 92.31 27 HIS B C 1
ATOM 1618 O O . HIS B 1 27 ? -7.758 -20.359 -8.578 1 92.31 27 HIS B O 1
ATOM 1624 N N . LEU B 1 28 ? -9.109 -18.859 -7.68 1 88.81 28 LEU B N 1
ATOM 1625 C CA . LEU B 1 28 ? -9.734 -18.531 -8.961 1 88.81 28 LEU B CA 1
ATOM 1626 C C . LEU B 1 28 ? -8.711 -17.938 -9.922 1 88.81 28 LEU B C 1
ATOM 1628 O O . LEU B 1 28 ? -8.719 -18.266 -11.117 1 88.81 28 LEU B O 1
ATOM 1632 N N . MET B 1 29 ? -7.91 -17.094 -9.43 1 90.56 29 MET B N 1
ATOM 1633 C CA . MET B 1 29 ? -6.867 -16.5 -10.258 1 90.56 29 MET B CA 1
ATOM 1634 C C . MET B 1 29 ? -5.91 -17.562 -10.789 1 90.56 29 MET B C 1
ATOM 1636 O O . MET B 1 29 ? -5.531 -17.547 -11.961 1 90.56 29 MET B O 1
ATOM 1640 N N . LEU B 1 30 ? -5.516 -18.531 -9.93 1 94.88 30 LEU B N 1
ATOM 1641 C CA . LEU B 1 30 ? -4.633 -19.625 -10.344 1 94.88 30 LEU B CA 1
ATOM 1642 C C . LEU B 1 30 ? -5.285 -20.469 -11.43 1 94.88 30 LEU B C 1
ATOM 1644 O O . LEU B 1 30 ? -4.617 -20.891 -12.383 1 94.88 30 LEU B O 1
ATOM 1648 N N . GLN B 1 31 ? -6.586 -20.688 -11.273 1 93.62 31 GLN B N 1
ATOM 1649 C CA . GLN B 1 31 ? -7.312 -21.438 -12.289 1 93.62 31 GLN B CA 1
ATOM 1650 C C . GLN B 1 31 ? -7.23 -20.75 -13.648 1 93.62 31 GLN B C 1
ATOM 1652 O O . GLN B 1 31 ? -7.129 -21.422 -14.68 1 93.62 31 GLN B O 1
ATOM 1657 N N . ARG B 1 32 ? -7.234 -19.484 -13.609 1 89.75 32 ARG B N 1
ATOM 1658 C CA . ARG B 1 32 ? -7.223 -18.719 -14.844 1 89.75 32 ARG B CA 1
ATOM 1659 C C . ARG B 1 32 ? -5.824 -18.656 -15.438 1 89.75 32 ARG B C 1
ATOM 1661 O O . ARG B 1 32 ? -5.66 -18.719 -16.656 1 89.75 32 ARG B O 1
ATOM 1668 N N . VAL B 1 33 ? -4.883 -18.516 -14.641 1 94.06 33 VAL B N 1
ATOM 1669 C CA . VAL B 1 33 ? -3.523 -18.297 -15.125 1 94.06 33 VAL B CA 1
ATOM 1670 C C . VAL B 1 33 ? -2.885 -19.641 -15.492 1 94.06 33 VAL B C 1
ATOM 1672 O O . VAL B 1 33 ? -2.084 -19.719 -16.422 1 94.06 33 VAL B O 1
ATOM 1675 N N . ASP B 1 34 ? -3.135 -20.688 -14.734 1 96.88 34 ASP B N 1
ATOM 1676 C CA . ASP B 1 34 ? -2.564 -22.016 -14.945 1 96.88 34 ASP B CA 1
ATOM 1677 C C . ASP B 1 34 ? -3.484 -23.094 -14.398 1 96.88 34 ASP B C 1
ATOM 1679 O O . ASP B 1 34 ? -3.268 -23.609 -13.297 1 96.88 34 ASP B O 1
ATOM 1683 N N . ARG B 1 35 ? -4.43 -23.531 -15.188 1 96.56 35 ARG B N 1
ATOM 1684 C CA . ARG B 1 35 ? -5.484 -24.453 -14.781 1 96.56 35 ARG B CA 1
ATOM 1685 C C . ARG B 1 35 ? -4.902 -25.797 -14.344 1 96.56 35 ARG B C 1
ATOM 1687 O O . ARG B 1 35 ? -5.293 -26.328 -13.305 1 96.56 35 ARG B O 1
ATOM 1694 N N . PRO B 1 36 ? -3.93 -26.359 -15.047 1 98.38 36 PRO B N 1
ATOM 1695 C CA . PRO B 1 36 ? -3.348 -27.625 -14.602 1 98.38 36 PRO B CA 1
ATOM 1696 C C . PRO B 1 36 ? -2.791 -27.547 -13.18 1 98.38 36 PRO B C 1
ATOM 1698 O O . PRO B 1 36 ? -2.979 -28.469 -12.383 1 98.38 36 PRO B O 1
ATOM 1701 N N . VAL B 1 37 ? -2.193 -26.453 -12.852 1 98.31 37 VAL B N 1
ATOM 1702 C CA . VAL B 1 37 ? -1.632 -26.266 -11.516 1 98.31 37 VAL B CA 1
ATOM 1703 C C . VAL B 1 37 ? -2.758 -26.188 -10.484 1 98.31 37 VAL B C 1
ATOM 1705 O O . VAL B 1 37 ? -2.713 -26.875 -9.461 1 98.31 37 VAL B O 1
ATOM 1708 N N . ALA B 1 38 ? -3.752 -25.406 -10.781 1 97.31 38 ALA B N 1
ATOM 1709 C CA . ALA B 1 38 ? -4.871 -25.234 -9.859 1 97.31 38 ALA B CA 1
ATOM 1710 C C . ALA B 1 38 ? -5.586 -26.547 -9.609 1 97.31 38 ALA B C 1
ATOM 1712 O O . ALA B 1 38 ? -5.891 -26.891 -8.469 1 97.31 38 ALA B O 1
ATOM 1713 N N . VAL B 1 39 ? -5.832 -27.281 -10.609 1 97.38 39 VAL B N 1
ATOM 1714 C CA . VAL B 1 39 ? -6.539 -28.562 -10.539 1 97.38 39 VAL B CA 1
ATOM 1715 C C . VAL B 1 39 ? -5.707 -29.578 -9.75 1 97.38 39 VAL B C 1
ATOM 1717 O O . VAL B 1 39 ? -6.234 -30.281 -8.898 1 97.38 39 VAL B O 1
ATOM 1720 N N . LYS B 1 40 ? -4.395 -29.656 -10.062 1 98.31 40 LYS B N 1
ATOM 1721 C CA . LYS B 1 40 ? -3.514 -30.594 -9.367 1 98.31 40 LYS B CA 1
ATOM 1722 C C . LYS B 1 40 ? -3.449 -30.281 -7.875 1 98.31 40 LYS B C 1
ATOM 1724 O O . LYS B 1 40 ? -3.486 -31.188 -7.043 1 98.31 40 LYS B O 1
ATOM 1729 N N . LEU B 1 41 ? -3.332 -29.031 -7.5 1 98.25 41 LEU B N 1
ATOM 1730 C CA . LEU B 1 41 ? -3.316 -28.641 -6.098 1 98.25 41 LEU B CA 1
ATOM 1731 C C . LEU B 1 41 ? -4.605 -29.062 -5.398 1 98.25 41 LEU B C 1
ATOM 1733 O O . LEU B 1 41 ? -4.574 -29.562 -4.281 1 98.25 41 LEU B O 1
ATOM 1737 N N . LYS B 1 42 ? -5.695 -28.828 -6.043 1 96.25 42 LYS B N 1
ATOM 1738 C CA . LYS B 1 42 ? -6.984 -29.234 -5.496 1 96.25 42 LYS B CA 1
ATOM 1739 C C . LYS B 1 42 ? -7.043 -30.75 -5.285 1 96.25 42 LYS B C 1
ATOM 1741 O O . LYS B 1 42 ? -7.512 -31.219 -4.25 1 96.25 42 LYS B O 1
ATOM 1746 N N . ARG B 1 43 ? -6.586 -31.516 -6.227 1 96.69 43 ARG B N 1
ATOM 1747 C CA . ARG B 1 43 ? -6.562 -32.969 -6.145 1 96.69 43 ARG B CA 1
ATOM 1748 C C . ARG B 1 43 ? -5.703 -33.438 -4.977 1 96.69 43 ARG B C 1
ATOM 1750 O O . ARG B 1 43 ? -6.016 -34.438 -4.332 1 96.69 43 ARG B O 1
ATOM 1757 N N . LEU B 1 44 ? -4.637 -32.719 -4.707 1 97.25 44 LEU B N 1
ATOM 1758 C CA . LEU B 1 44 ? -3.73 -33.062 -3.615 1 97.25 44 LEU B CA 1
ATOM 1759 C C . LEU B 1 44 ? -4.289 -32.594 -2.279 1 97.25 44 LEU B C 1
ATOM 1761 O O . LEU B 1 44 ? -3.715 -32.875 -1.225 1 97.25 44 LEU B O 1
ATOM 1765 N N . GLY B 1 45 ? -5.41 -31.828 -2.297 1 96.81 45 GLY B N 1
ATOM 1766 C CA . GLY B 1 45 ? -6 -31.297 -1.084 1 96.81 45 GLY B CA 1
ATOM 1767 C C . GLY B 1 45 ? -5.234 -30.109 -0.524 1 96.81 45 GLY B C 1
ATOM 1768 O O . GLY B 1 45 ? -5.277 -29.859 0.681 1 96.81 45 GLY B O 1
ATOM 1769 N N . ILE B 1 46 ? -4.508 -29.422 -1.374 1 97.94 46 ILE B N 1
ATOM 1770 C CA . ILE B 1 46 ? -3.695 -28.281 -0.942 1 97.94 46 ILE B CA 1
ATOM 1771 C C . ILE B 1 46 ? -4.398 -26.984 -1.302 1 97.94 46 ILE B C 1
ATOM 1773 O O . ILE B 1 46 ? -4.273 -26.484 -2.426 1 97.94 46 ILE B O 1
ATOM 1777 N N . SER B 1 47 ? -5.059 -26.422 -0.319 1 96.31 47 SER B N 1
ATOM 1778 C CA . SER B 1 47 ? -5.758 -25.156 -0.513 1 96.31 47 SER B CA 1
ATOM 1779 C C . SER B 1 47 ? -4.863 -23.969 -0.163 1 96.31 47 SER B C 1
ATOM 1781 O O . SER B 1 47 ? -3.936 -24.109 0.64 1 96.31 47 SER B O 1
ATOM 1783 N N . PRO B 1 48 ? -5.141 -22.812 -0.735 1 96.94 48 PRO B N 1
ATOM 1784 C CA . PRO B 1 48 ? -4.324 -21.625 -0.484 1 96.94 48 PRO B CA 1
ATOM 1785 C C . PRO B 1 48 ? -4.23 -21.266 1 1 96.94 48 PRO B C 1
ATOM 1787 O O . PRO B 1 48 ? -3.23 -20.703 1.441 1 96.94 48 PRO B O 1
ATOM 1790 N N . GLU B 1 49 ? -5.238 -21.625 1.744 1 94.5 49 GLU B N 1
ATOM 1791 C CA . GLU B 1 49 ? -5.262 -21.344 3.178 1 94.5 49 GLU B CA 1
ATOM 1792 C C . GLU B 1 49 ? -4.043 -21.938 3.875 1 94.5 49 GLU B C 1
ATOM 1794 O O . GLU B 1 49 ? -3.633 -21.469 4.938 1 94.5 49 GLU B O 1
ATOM 1799 N N . PHE B 1 50 ? -3.467 -22.875 3.24 1 96.06 50 PHE B N 1
ATOM 1800 C CA . PHE B 1 50 ? -2.383 -23.594 3.889 1 96.06 50 PHE B CA 1
ATOM 1801 C C . PHE B 1 50 ? -1.035 -22.953 3.574 1 96.06 50 PHE B C 1
ATOM 1803 O O . PHE B 1 50 ? -0.035 -23.25 4.234 1 96.06 50 PHE B O 1
ATOM 1810 N N . TYR B 1 51 ? -0.931 -22.141 2.611 1 97.38 51 TYR B N 1
ATOM 1811 C CA . TYR B 1 51 ? 0.413 -21.703 2.25 1 97.38 51 TYR B CA 1
ATOM 1812 C C . TYR B 1 51 ? 0.442 -20.203 1.951 1 97.38 51 TYR B C 1
ATOM 1814 O O . TYR B 1 51 ? 1.503 -19.578 1.991 1 97.38 51 TYR B O 1
ATOM 1822 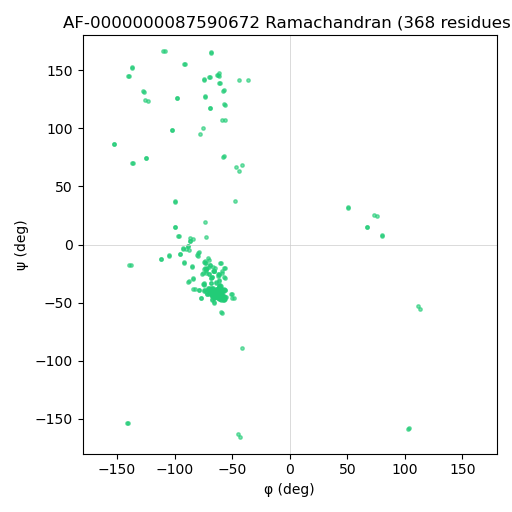N N . ALA B 1 52 ? -0.678 -19.578 1.698 1 96.94 52 ALA B N 1
ATOM 1823 C CA . ALA B 1 52 ? -0.62 -18.234 1.117 1 96.94 52 ALA B CA 1
ATOM 1824 C C . ALA B 1 52 ? -1.108 -17.188 2.109 1 96.94 52 ALA B C 1
ATOM 1826 O O . ALA B 1 52 ? -0.94 -15.977 1.885 1 96.94 52 ALA B O 1
ATOM 1827 N N . VAL B 1 53 ? -1.734 -17.609 3.215 1 93.44 53 VAL B N 1
ATOM 1828 C CA . VAL B 1 53 ? -2.332 -16.688 4.176 1 93.44 53 VAL B CA 1
ATOM 1829 C C . VAL B 1 53 ? -1.275 -15.711 4.68 1 93.44 53 VAL B C 1
ATOM 1831 O O . VAL B 1 53 ? -1.497 -14.492 4.688 1 93.44 53 VAL B O 1
ATOM 1834 N N . GLY B 1 54 ? -0.11 -16.188 5.051 1 93.44 54 GLY B N 1
ATOM 1835 C CA . GLY B 1 54 ? 0.959 -15.328 5.547 1 93.44 54 GLY B CA 1
ATOM 1836 C C . GLY B 1 54 ? 1.453 -14.328 4.516 1 93.44 54 GLY B C 1
ATOM 1837 O O . GLY B 1 54 ? 1.774 -13.188 4.852 1 93.44 54 GLY B O 1
ATOM 1838 N N . TRP B 1 55 ? 1.533 -14.789 3.225 1 95.75 55 TRP B N 1
ATOM 1839 C CA . TRP B 1 55 ? 1.939 -13.898 2.141 1 95.75 55 TRP B CA 1
ATOM 1840 C C . TRP B 1 55 ? 1.024 -12.68 2.062 1 95.75 55 TRP B C 1
ATOM 1842 O O . TRP B 1 55 ? 1.497 -11.547 2.002 1 95.75 55 TRP B O 1
ATOM 1852 N N . VAL B 1 56 ? -0.291 -12.93 2.158 1 91.62 56 VAL B N 1
ATOM 1853 C CA . VAL B 1 56 ? -1.312 -11.906 1.943 1 91.62 56 VAL B CA 1
ATOM 1854 C C . VAL B 1 56 ? -1.404 -11.008 3.17 1 91.62 56 VAL B C 1
ATOM 1856 O O . VAL B 1 56 ? -1.357 -9.781 3.049 1 91.62 56 VAL B O 1
ATOM 1859 N N . VAL B 1 57 ? -1.433 -11.578 4.301 1 87.81 57 VAL B N 1
ATOM 1860 C CA . VAL B 1 57 ? -1.598 -10.828 5.539 1 87.81 57 VAL B CA 1
ATOM 1861 C C . VAL B 1 57 ? -0.38 -9.938 5.77 1 87.81 57 VAL B C 1
ATOM 1863 O O . VAL B 1 57 ? -0.516 -8.781 6.188 1 87.81 57 VAL B O 1
ATOM 1866 N N . SER B 1 58 ? 0.775 -10.438 5.465 1 90.88 58 SER B N 1
ATOM 1867 C CA . SER B 1 58 ? 1.994 -9.68 5.734 1 90.88 58 SER B CA 1
ATOM 1868 C C . SER B 1 58 ? 2.406 -8.844 4.523 1 90.88 58 SER B C 1
ATOM 1870 O O . SER B 1 58 ? 3.393 -8.109 4.578 1 90.88 58 SER B O 1
ATOM 1872 N N . MET B 1 59 ? 1.63 -9.031 3.473 1 92.38 59 MET B N 1
ATOM 1873 C CA . MET B 1 59 ? 2.018 -8.414 2.205 1 92.38 59 MET B CA 1
ATOM 1874 C C . MET B 1 59 ? 3.471 -8.742 1.867 1 92.38 59 MET B C 1
ATOM 1876 O O . MET B 1 59 ? 4.223 -7.859 1.44 1 92.38 59 MET B O 1
ATOM 1880 N N . PHE B 1 60 ? 3.932 -9.898 2.268 1 95.25 60 PHE B N 1
ATOM 1881 C CA . PHE B 1 60 ? 5.207 -10.539 1.963 1 95.25 60 PHE B CA 1
ATOM 1882 C C . PHE B 1 60 ? 6.32 -9.969 2.832 1 95.25 60 PHE B C 1
ATOM 1884 O O . PHE B 1 60 ? 7.492 -10.281 2.633 1 95.25 60 PHE B O 1
ATOM 1891 N N . SER B 1 61 ? 5.996 -9.148 3.801 1 93.19 61 SER B N 1
ATOM 1892 C CA . SER B 1 61 ? 7.02 -8.547 4.652 1 93.19 61 SER B CA 1
ATOM 1893 C C . SER B 1 61 ? 7.711 -9.609 5.508 1 93.19 61 SER B C 1
ATOM 1895 O O . SER B 1 61 ? 8.852 -9.422 5.938 1 93.19 61 SER B O 1
ATOM 1897 N N . GLN B 1 62 ? 7.051 -10.742 5.742 1 92.81 62 GLN B N 1
ATOM 1898 C CA . GLN B 1 62 ? 7.648 -11.789 6.562 1 92.81 62 GLN B CA 1
ATOM 1899 C C . GLN B 1 62 ? 8.344 -12.844 5.699 1 92.81 62 GLN B C 1
ATOM 1901 O O . GLN B 1 62 ? 9.023 -13.727 6.219 1 92.81 62 GLN B O 1
ATOM 1906 N N . ALA B 1 63 ? 8.141 -12.703 4.426 1 96.25 63 ALA B N 1
ATOM 1907 C CA . ALA B 1 63 ? 8.625 -13.75 3.521 1 96.25 63 ALA B CA 1
ATOM 1908 C C . ALA B 1 63 ? 9.883 -13.305 2.783 1 96.25 63 ALA B C 1
ATOM 1910 O O . ALA B 1 63 ? 10.555 -14.117 2.148 1 96.25 63 ALA B O 1
ATOM 1911 N N . LEU B 1 64 ? 10.281 -12.031 2.865 1 96.31 64 LEU B N 1
ATOM 1912 C CA . LEU B 1 64 ? 11.336 -11.453 2.037 1 96.31 64 LEU B CA 1
ATOM 1913 C C . LEU B 1 64 ? 12.258 -10.578 2.871 1 96.31 64 LEU B C 1
ATOM 1915 O O . LEU B 1 64 ? 11.859 -10.047 3.908 1 96.31 64 LEU B O 1
ATOM 1919 N N . PRO B 1 65 ? 13.508 -10.492 2.393 1 94.75 65 PRO B N 1
ATOM 1920 C CA . PRO B 1 65 ? 14.359 -9.477 3.025 1 94.75 65 PRO B CA 1
ATOM 1921 C C . PRO B 1 65 ? 13.906 -8.055 2.709 1 94.75 65 PRO B C 1
ATOM 1923 O O . PRO B 1 65 ? 13.195 -7.828 1.728 1 94.75 65 PRO B O 1
ATOM 1926 N N . LEU B 1 66 ? 14.375 -7.105 3.414 1 90.88 66 LEU B N 1
ATOM 1927 C CA . LEU B 1 66 ? 13.852 -5.742 3.438 1 90.88 66 LEU B CA 1
ATOM 1928 C C . LEU B 1 66 ? 13.906 -5.117 2.045 1 90.88 66 LEU B C 1
ATOM 1930 O O . LEU B 1 66 ? 12.914 -4.535 1.586 1 90.88 66 LEU B O 1
ATOM 1934 N N . PRO B 1 67 ? 14.984 -5.238 1.328 1 91.31 67 PRO B N 1
ATOM 1935 C CA . PRO B 1 67 ? 14.992 -4.633 -0.005 1 91.31 67 PRO B CA 1
ATOM 1936 C C . PRO B 1 67 ? 13.922 -5.215 -0.923 1 91.31 67 PRO B C 1
ATOM 1938 O O . PRO B 1 67 ? 13.305 -4.484 -1.704 1 91.31 67 PRO B O 1
ATOM 1941 N N . ASP B 1 68 ? 13.711 -6.492 -0.78 1 95.06 68 ASP B N 1
ATOM 1942 C CA . ASP B 1 68 ? 12.719 -7.152 -1.617 1 95.06 68 ASP B CA 1
ATOM 1943 C C . ASP B 1 68 ? 11.305 -6.816 -1.154 1 95.06 68 ASP B C 1
ATOM 1945 O O . ASP B 1 68 ? 10.383 -6.695 -1.973 1 95.06 68 ASP B O 1
ATOM 1949 N N . VAL B 1 69 ? 11.125 -6.652 0.158 1 95.5 69 VAL B N 1
ATOM 1950 C CA . VAL B 1 69 ? 9.836 -6.203 0.68 1 95.5 69 VAL B CA 1
ATOM 1951 C C . VAL B 1 69 ? 9.508 -4.816 0.123 1 95.5 69 VAL B C 1
ATOM 1953 O O . VAL B 1 69 ? 8.391 -4.57 -0.322 1 95.5 69 VAL B O 1
ATOM 1956 N N . CYS B 1 70 ? 10.5 -3.986 0.076 1 92.25 70 CYS B N 1
ATOM 1957 C CA . CYS B 1 70 ? 10.312 -2.641 -0.457 1 92.25 70 CYS B CA 1
ATOM 1958 C C . CYS B 1 70 ? 9.906 -2.688 -1.925 1 92.25 70 CYS B C 1
ATOM 1960 O O . CYS B 1 70 ? 9.031 -1.934 -2.355 1 92.25 70 CYS B O 1
ATOM 1962 N N . ARG B 1 71 ? 10.555 -3.535 -2.6 1 93.5 71 ARG B N 1
ATOM 1963 C CA . ARG B 1 71 ? 10.242 -3.691 -4.016 1 93.5 71 ARG B CA 1
ATOM 1964 C C . ARG B 1 71 ? 8.797 -4.16 -4.207 1 93.5 71 ARG B C 1
ATOM 1966 O O . ARG B 1 71 ? 8.102 -3.686 -5.102 1 93.5 71 ARG B O 1
ATOM 1973 N N . VAL B 1 72 ? 8.328 -5.047 -3.42 1 96.06 72 VAL B N 1
ATOM 1974 C CA . VAL B 1 72 ? 6.961 -5.559 -3.482 1 96.06 72 VAL B CA 1
ATOM 1975 C C . VAL B 1 72 ? 5.98 -4.453 -3.096 1 96.06 72 VAL B C 1
ATOM 1977 O O . VAL B 1 72 ? 4.977 -4.238 -3.781 1 96.06 72 VAL B O 1
ATOM 1980 N N . TRP B 1 73 ? 6.363 -3.754 -2.031 1 94.75 73 TRP B N 1
ATOM 1981 C CA . TRP B 1 73 ? 5.473 -2.713 -1.528 1 94.75 73 TRP B CA 1
ATOM 1982 C C . TRP B 1 73 ? 5.375 -1.555 -2.518 1 94.75 73 TRP B C 1
ATOM 1984 O O . TRP B 1 73 ? 4.332 -0.909 -2.625 1 94.75 73 TRP B O 1
ATOM 1994 N N . ASP B 1 74 ? 6.414 -1.36 -3.281 1 91.5 74 ASP B N 1
ATOM 1995 C CA . ASP B 1 74 ? 6.359 -0.401 -4.379 1 91.5 74 ASP B CA 1
ATOM 1996 C C . ASP B 1 74 ? 5.219 -0.732 -5.34 1 91.5 74 ASP B C 1
ATOM 1998 O O . ASP B 1 74 ? 4.48 0.159 -5.77 1 91.5 74 ASP B O 1
ATOM 2002 N N . GLY B 1 75 ? 5.047 -1.96 -5.57 1 92.81 75 GLY B N 1
ATOM 2003 C CA . GLY B 1 75 ? 3.957 -2.416 -6.422 1 92.81 75 GLY B CA 1
ATOM 2004 C C . GLY B 1 75 ? 2.594 -2.266 -5.773 1 92.81 75 GLY B C 1
ATOM 2005 O O . GLY B 1 75 ? 1.615 -1.934 -6.449 1 92.81 75 GLY B O 1
ATOM 2006 N N . VAL B 1 76 ? 2.52 -2.525 -4.52 1 92.81 76 VAL B N 1
ATOM 2007 C CA . VAL B 1 76 ? 1.267 -2.395 -3.781 1 92.81 76 VAL B CA 1
ATOM 2008 C C . VAL B 1 76 ? 0.803 -0.94 -3.805 1 92.81 76 VAL B C 1
ATOM 2010 O O . VAL B 1 76 ? -0.361 -0.657 -4.098 1 92.81 76 VAL B O 1
ATOM 2013 N N . VAL B 1 77 ? 1.738 -0.042 -3.543 1 91.06 77 VAL B N 1
ATOM 2014 C CA . VAL B 1 77 ? 1.424 1.381 -3.484 1 91.06 77 VAL B CA 1
ATOM 2015 C C . VAL B 1 77 ? 1.015 1.878 -4.871 1 91.06 77 VAL B C 1
ATOM 2017 O O . VAL B 1 77 ? 0.091 2.686 -5 1 91.06 77 VAL B O 1
ATOM 2020 N N . ALA B 1 78 ? 1.697 1.366 -5.844 1 88.06 78 ALA B N 1
ATOM 2021 C CA . ALA B 1 78 ? 1.323 1.713 -7.215 1 88.06 78 ALA B CA 1
ATOM 2022 C C . ALA B 1 78 ? -0.084 1.219 -7.539 1 88.06 78 ALA B C 1
ATOM 2024 O O . ALA B 1 78 ? -0.875 1.938 -8.148 1 88.06 78 ALA B O 1
ATOM 2025 N N . SER B 1 79 ? -0.381 0.06 -7.152 1 86.5 79 SER B N 1
ATOM 2026 C CA . SER B 1 79 ? -1.7 -0.52 -7.383 1 86.5 79 SER B CA 1
ATOM 2027 C C . SER B 1 79 ? -2.783 0.258 -6.645 1 86.5 79 SER B C 1
ATOM 2029 O O . SER B 1 79 ? -3.871 0.482 -7.184 1 86.5 79 SER B O 1
ATOM 2031 N N . LEU B 1 80 ? -2.465 0.638 -5.441 1 86.44 80 LEU B N 1
ATOM 2032 C CA . LEU B 1 80 ? -3.389 1.434 -4.637 1 86.44 80 LEU B CA 1
ATOM 2033 C C . LEU B 1 80 ? -3.68 2.77 -5.312 1 86.44 80 LEU B C 1
ATOM 2035 O O . LEU B 1 80 ? -4.836 3.189 -5.391 1 86.44 80 LEU B O 1
ATOM 2039 N N . TYR B 1 81 ? -2.637 3.408 -5.754 1 82.25 81 TYR B N 1
ATOM 2040 C CA . TYR B 1 81 ? -2.797 4.691 -6.426 1 82.25 81 TYR B CA 1
ATOM 2041 C C . TYR B 1 81 ? -3.678 4.551 -7.664 1 82.25 81 TYR B C 1
ATOM 2043 O O . TYR B 1 81 ? -4.59 5.352 -7.875 1 82.25 81 TYR B O 1
ATOM 2051 N N . ARG B 1 82 ? -3.463 3.559 -8.453 1 79.5 82 ARG B N 1
ATOM 2052 C CA . ARG B 1 82 ? -4.25 3.318 -9.656 1 79.5 82 ARG B CA 1
ATOM 2053 C C . ARG B 1 82 ? -5.707 3.037 -9.312 1 79.5 82 ARG B C 1
ATOM 2055 O O . ARG B 1 82 ? -6.617 3.523 -9.992 1 79.5 82 ARG B O 1
ATOM 2062 N N . TYR B 1 83 ? -5.883 2.266 -8.352 1 80.62 83 TYR B N 1
ATOM 2063 C CA . TYR B 1 83 ? -7.227 1.954 -7.879 1 80.62 83 TYR B CA 1
ATOM 2064 C C . TYR B 1 83 ? -7.973 3.223 -7.484 1 80.62 83 TYR B C 1
ATOM 2066 O O . TYR B 1 83 ? -9.125 3.416 -7.875 1 80.62 83 TYR B O 1
ATOM 2074 N N . GLU B 1 84 ? -7.359 4.086 -6.723 1 77.81 84 GLU B N 1
ATOM 2075 C CA . GLU B 1 84 ? -7.973 5.32 -6.242 1 77.81 84 GLU B CA 1
ATOM 2076 C C . GLU B 1 84 ? -8.344 6.242 -7.398 1 77.81 84 GLU B C 1
ATOM 2078 O O . GLU B 1 84 ? -9.422 6.836 -7.406 1 77.81 84 GLU B O 1
ATOM 2083 N N . VAL B 1 85 ? -7.457 6.359 -8.305 1 77 85 VAL B N 1
ATOM 2084 C CA . VAL B 1 85 ? -7.691 7.215 -9.469 1 77 85 VAL B CA 1
ATOM 2085 C C . VAL B 1 85 ? -8.898 6.703 -10.25 1 77 85 VAL B C 1
ATOM 2087 O O . VAL B 1 85 ? -9.742 7.492 -10.695 1 77 85 VAL B O 1
ATOM 2090 N N . ARG B 1 86 ? -9.039 5.441 -10.344 1 76.56 86 ARG B N 1
ATOM 2091 C CA . ARG B 1 86 ? -10.141 4.84 -11.086 1 76.56 86 ARG B CA 1
ATOM 2092 C C . ARG B 1 86 ? -11.461 5.027 -10.352 1 76.56 86 ARG B C 1
ATOM 2094 O O . ARG B 1 86 ? -12.5 5.262 -10.977 1 76.56 86 ARG B O 1
ATOM 2101 N N . GLN B 1 87 ? -11.398 4.828 -9.047 1 73.56 87 GLN B N 1
ATOM 2102 C CA . GLN B 1 87 ? -12.594 5.031 -8.234 1 73.56 87 GLN B CA 1
ATOM 2103 C C . GLN B 1 87 ? -13.125 6.453 -8.375 1 73.56 87 GLN B C 1
ATOM 2105 O O . GLN B 1 87 ? -14.336 6.66 -8.469 1 73.56 87 GLN B O 1
ATOM 2110 N N . GLN B 1 88 ? -12.266 7.422 -8.406 1 69.94 88 GLN B N 1
ATOM 2111 C CA . GLN B 1 88 ? -12.656 8.828 -8.508 1 69.94 88 GLN B CA 1
ATOM 2112 C C . GLN B 1 88 ? -13.25 9.133 -9.875 1 69.94 88 GLN B C 1
ATOM 2114 O O . GLN B 1 88 ? -14.125 10 -10 1 69.94 88 GLN B O 1
ATOM 2119 N N . LYS B 1 89 ? -12.805 8.391 -10.867 1 71.44 89 LYS B N 1
ATOM 2120 C CA . LYS B 1 89 ? -13.32 8.578 -12.219 1 71.44 89 LYS B CA 1
ATOM 2121 C C . LYS B 1 89 ? -14.586 7.762 -12.445 1 71.44 89 LYS B C 1
ATOM 2123 O O . LYS B 1 89 ? -15.234 7.883 -13.492 1 71.44 89 LYS B O 1
ATOM 2128 N N . GLY B 1 90 ? -15.062 7.07 -11.398 1 65.62 90 GLY B N 1
ATOM 2129 C CA . GLY B 1 90 ? -16.234 6.215 -11.555 1 65.62 90 GLY B CA 1
ATOM 2130 C C . GLY B 1 90 ? -15.977 5.016 -12.445 1 65.62 90 GLY B C 1
ATOM 2131 O O . GLY B 1 90 ? -16.906 4.496 -13.078 1 65.62 90 GLY B O 1
ATOM 2132 N N . GLN B 1 91 ? -14.836 4.676 -12.734 1 63.53 91 GLN B N 1
ATOM 2133 C CA . GLN B 1 91 ? -14.461 3.611 -13.656 1 63.53 91 GLN B CA 1
ATOM 2134 C C . GLN B 1 91 ? -14.102 2.334 -12.906 1 63.53 91 GLN B C 1
ATOM 2136 O O . GLN B 1 91 ? -13.203 1.599 -13.312 1 63.53 91 GLN B O 1
ATOM 2141 N N . SER B 1 92 ? -14.812 2.033 -11.781 1 60.03 92 SER B N 1
ATOM 2142 C CA . SER B 1 92 ? -14.508 0.79 -11.078 1 60.03 92 SER B CA 1
ATOM 2143 C C . SER B 1 92 ? -14.648 -0.414 -12.008 1 60.03 92 SER B C 1
ATOM 2145 O O . SER B 1 92 ? -15.586 -0.487 -12.805 1 60.03 92 SER B O 1
ATOM 2147 N N . ARG B 1 93 ? -13.617 -1.21 -12.25 1 57.84 93 ARG B N 1
ATOM 2148 C CA . ARG B 1 93 ? -13.594 -2.367 -13.133 1 57.84 93 ARG B CA 1
ATOM 2149 C C . ARG B 1 93 ? -13.789 -3.662 -12.352 1 57.84 93 ARG B C 1
ATOM 2151 O O . ARG B 1 93 ? -13.367 -3.764 -11.203 1 57.84 93 ARG B O 1
ATOM 2158 N N . ALA B 1 94 ? -14.812 -4.523 -12.766 1 53.19 94 ALA B N 1
ATOM 2159 C CA . ALA B 1 94 ? -14.969 -5.855 -12.188 1 53.19 94 ALA B CA 1
ATOM 2160 C C . ALA B 1 94 ? -13.875 -6.801 -12.695 1 53.19 94 ALA B C 1
ATOM 2162 O O . ALA B 1 94 ? -13.414 -6.672 -13.828 1 53.19 94 ALA B O 1
ATOM 2163 N N . LEU B 1 95 ? -13.125 -7.512 -11.781 1 54.56 95 LEU B N 1
ATOM 2164 C CA . LEU B 1 95 ? -12.289 -8.617 -12.25 1 54.56 95 LEU B CA 1
ATOM 2165 C C . LEU B 1 95 ? -13.148 -9.781 -12.719 1 54.56 95 LEU B C 1
ATOM 2167 O O . LEU B 1 95 ? -14.227 -10.031 -12.172 1 54.56 95 LEU B O 1
ATOM 2171 N N . THR B 1 96 ? -13.133 -10.242 -14.039 1 46.59 96 THR B N 1
ATOM 2172 C CA . THR B 1 96 ? -13.938 -11.344 -14.57 1 46.59 96 THR B CA 1
ATOM 2173 C C . THR B 1 96 ? -13.656 -12.633 -13.805 1 46.59 96 THR B C 1
ATOM 2175 O O . THR B 1 96 ? -12.508 -13.047 -13.68 1 46.59 96 THR B O 1
ATOM 2178 N N . GLY B 1 97 ? -14.18 -12.789 -12.57 1 44.31 97 GLY B N 1
ATOM 2179 C CA . GLY B 1 97 ? -14.086 -14.156 -12.086 1 44.31 97 GLY B CA 1
ATOM 2180 C C . GLY B 1 97 ? -14.836 -15.148 -12.953 1 44.31 97 GLY B C 1
ATOM 2181 O O . GLY B 1 97 ? -15.648 -14.758 -13.797 1 44.31 97 GLY B O 1
ATOM 2182 N N . GLY B 1 98 ? -14.328 -16.406 -13.055 1 40.53 98 GLY B N 1
ATOM 2183 C CA . GLY B 1 98 ? -15.086 -17.422 -13.758 1 40.53 98 GLY B CA 1
ATOM 2184 C C . GLY B 1 98 ? -16.562 -17.406 -13.43 1 40.53 98 GLY B C 1
ATOM 2185 O O . GLY B 1 98 ? -17.031 -16.562 -12.664 1 40.53 98 GLY B O 1
ATOM 2186 N N . ARG B 1 99 ? -17.328 -18.641 -13.859 1 39.16 99 ARG B N 1
ATOM 2187 C CA . ARG B 1 99 ? -18.75 -18.938 -13.734 1 39.16 99 ARG B CA 1
ATOM 2188 C C . ARG B 1 99 ? -19.203 -18.844 -12.281 1 39.16 99 ARG B C 1
ATOM 2190 O O . ARG B 1 99 ? -18.625 -19.484 -11.398 1 39.16 99 ARG B O 1
ATOM 2197 N N . GLY B 1 100 ? -19.938 -17.891 -11.758 1 42.03 100 GLY B N 1
ATOM 2198 C CA . GLY B 1 100 ? -20.719 -17.734 -10.547 1 42.03 100 GLY B CA 1
ATOM 2199 C C . GLY B 1 100 ? -20.125 -16.734 -9.57 1 42.03 100 GLY B C 1
ATOM 2200 O O . GLY B 1 100 ? -20.734 -16.406 -8.555 1 42.03 100 GLY B O 1
ATOM 2201 N N . VAL B 1 101 ? -18.859 -17 -9.289 1 41 101 VAL B N 1
ATOM 2202 C CA . VAL B 1 101 ? -18.375 -16.156 -8.211 1 41 101 VAL B CA 1
ATOM 2203 C C . VAL B 1 101 ? -18.062 -14.758 -8.742 1 41 101 VAL B C 1
ATOM 2205 O O . VAL B 1 101 ? -17.344 -14.609 -9.734 1 41 101 VAL B O 1
ATOM 2208 N N . GLU B 1 102 ? -18.828 -13.867 -8.695 1 45.59 102 GLU B N 1
ATOM 2209 C CA . GLU B 1 102 ? -18.688 -12.461 -9.031 1 45.59 102 GLU B CA 1
ATOM 2210 C C . GLU B 1 102 ? -17.344 -11.914 -8.555 1 45.59 102 GLU B C 1
ATOM 2212 O O . GLU B 1 102 ? -17.047 -11.93 -7.359 1 45.59 102 GLU B O 1
ATOM 2217 N N . MET B 1 103 ? -16.281 -12.336 -9.148 1 53.72 103 MET B N 1
ATOM 2218 C CA . MET B 1 103 ? -15.07 -11.57 -8.891 1 53.72 103 MET B CA 1
ATOM 2219 C C . MET B 1 103 ? -15.352 -10.07 -8.969 1 53.72 103 MET B C 1
ATOM 2221 O O . MET B 1 103 ? -15.445 -9.508 -10.055 1 53.72 103 MET B O 1
ATOM 2225 N N . ASP B 1 104 ? -16.203 -9.516 -8.094 1 54.28 104 ASP B N 1
ATOM 2226 C CA . ASP B 1 104 ? -16.922 -8.258 -7.969 1 54.28 104 ASP B CA 1
ATOM 2227 C C . ASP B 1 104 ? -16.047 -7.074 -8.367 1 54.28 104 ASP B C 1
AT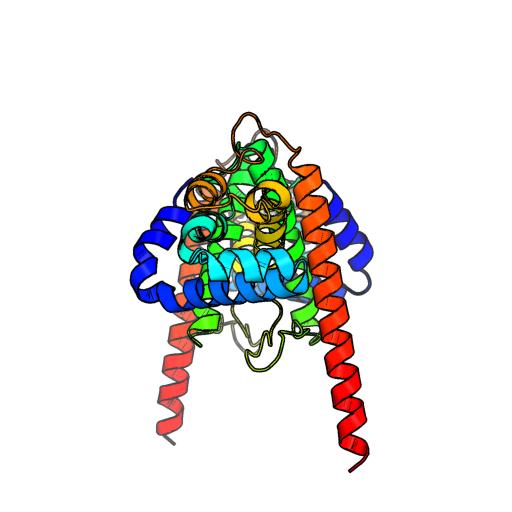OM 2229 O O . ASP B 1 104 ? -16.281 -6.445 -9.406 1 54.28 104 ASP B O 1
ATOM 2233 N N . LYS B 1 105 ? -15.32 -6.496 -7.48 1 65.19 105 LYS B N 1
ATOM 2234 C CA . LYS B 1 105 ? -14.773 -5.152 -7.637 1 65.19 105 LYS B CA 1
ATOM 2235 C C . LYS B 1 105 ? -13.25 -5.164 -7.508 1 65.19 105 LYS B C 1
ATOM 2237 O O . LYS B 1 105 ? -12.695 -5.922 -6.711 1 65.19 105 LYS B O 1
ATOM 2242 N N . GLU B 1 106 ? -12.609 -4.691 -8.484 1 75.19 106 GLU B N 1
ATOM 2243 C CA . GLU B 1 106 ? -11.164 -4.504 -8.422 1 75.19 106 GLU B CA 1
ATOM 2244 C C . GLU B 1 106 ? -10.719 -4.07 -7.031 1 75.19 106 GLU B C 1
ATOM 2246 O O . GLU B 1 106 ? -11.445 -3.354 -6.336 1 75.19 106 GLU B O 1
ATOM 2251 N N . SER B 1 107 ? -9.539 -4.645 -6.668 1 77.88 107 SER B N 1
ATOM 2252 C CA . SER B 1 107 ? -8.961 -4.293 -5.375 1 77.88 107 SER B CA 1
ATOM 2253 C C . SER B 1 107 ? -7.445 -4.141 -5.469 1 77.88 107 SER B C 1
ATOM 2255 O O . SER B 1 107 ? -6.797 -4.824 -6.266 1 77.88 107 SER B O 1
ATOM 2257 N N . PRO B 1 108 ? -6.934 -3.221 -4.699 1 78.44 108 PRO B N 1
ATOM 2258 C CA . PRO B 1 108 ? -5.473 -3.125 -4.664 1 78.44 108 PRO B CA 1
ATOM 2259 C C . PRO B 1 108 ? -4.809 -4.41 -4.176 1 78.44 108 PRO B C 1
ATOM 2261 O O . PRO B 1 108 ? -3.611 -4.613 -4.398 1 78.44 108 PRO B O 1
ATOM 2264 N N . LEU B 1 109 ? -5.574 -5.25 -3.58 1 85.56 109 LEU B N 1
ATOM 2265 C CA . LEU B 1 109 ? -5.051 -6.523 -3.096 1 85.56 109 LEU B CA 1
ATOM 2266 C C . LEU B 1 109 ? -4.781 -7.477 -4.254 1 85.56 109 LEU B C 1
ATOM 2268 O O . LEU B 1 109 ? -4.07 -8.469 -4.094 1 85.56 109 LEU B O 1
ATOM 2272 N N . ASP B 1 110 ? -5.359 -7.113 -5.391 1 88.5 110 ASP B N 1
ATOM 2273 C CA . ASP B 1 110 ? -5.211 -7.988 -6.551 1 88.5 110 ASP B CA 1
ATOM 2274 C C . ASP B 1 110 ? -3.744 -8.141 -6.938 1 88.5 110 ASP B C 1
ATOM 2276 O O . ASP B 1 110 ? -3.322 -9.219 -7.367 1 88.5 110 ASP B O 1
ATOM 2280 N N . TYR B 1 111 ? -3.061 -7.07 -6.82 1 93.12 111 TYR B N 1
ATOM 2281 C CA . TYR B 1 111 ? -1.632 -7.137 -7.105 1 93.12 111 TYR B CA 1
ATOM 2282 C C . TYR B 1 111 ? -0.95 -8.172 -6.223 1 93.12 111 TYR B C 1
ATOM 2284 O O . TYR B 1 111 ? -0.129 -8.961 -6.699 1 93.12 111 TYR B O 1
ATOM 2292 N N . VAL B 1 112 ? -1.198 -8.188 -4.965 1 94.94 112 VAL B N 1
ATOM 2293 C CA . VAL B 1 112 ? -0.597 -9.109 -4.004 1 94.94 112 VAL B CA 1
ATOM 2294 C C . VAL B 1 112 ? -0.981 -10.547 -4.359 1 94.94 112 VAL B C 1
ATOM 2296 O O . VAL B 1 112 ? -0.149 -11.453 -4.285 1 94.94 112 VAL B O 1
ATOM 2299 N N . LEU B 1 113 ? -2.201 -10.703 -4.75 1 94.19 113 LEU B N 1
ATOM 2300 C CA . LEU B 1 113 ? -2.67 -12.031 -5.125 1 94.19 113 LEU B CA 1
ATOM 2301 C C . LEU B 1 113 ? -1.993 -12.508 -6.406 1 94.19 113 LEU B C 1
ATOM 2303 O O . LEU B 1 113 ? -1.67 -13.688 -6.543 1 94.19 113 LEU B O 1
ATOM 2307 N N . CYS B 1 114 ? -1.819 -11.594 -7.312 1 96.75 114 CYS B N 1
ATOM 2308 C CA . CYS B 1 114 ? -1.083 -11.93 -8.523 1 96.75 114 CYS B CA 1
ATOM 2309 C C . CYS B 1 114 ? 0.353 -12.32 -8.203 1 96.75 114 CYS B C 1
ATOM 2311 O O . CYS B 1 114 ? 0.9 -13.242 -8.805 1 96.75 114 CYS B O 1
ATOM 2313 N N . LEU B 1 115 ? 0.956 -11.617 -7.246 1 98.12 115 LEU B N 1
ATOM 2314 C CA . LEU B 1 115 ? 2.299 -11.977 -6.809 1 98.12 115 LEU B CA 1
ATOM 2315 C C . LEU B 1 115 ? 2.312 -13.367 -6.176 1 98.12 115 LEU B C 1
ATOM 2317 O O . LEU B 1 115 ? 3.236 -14.148 -6.41 1 98.12 115 LEU B O 1
ATOM 2321 N N . ALA B 1 116 ? 1.308 -13.68 -5.387 1 98.25 116 ALA B N 1
ATOM 2322 C CA . ALA B 1 116 ? 1.172 -15.016 -4.805 1 98.25 116 ALA B CA 1
ATOM 2323 C C . ALA B 1 116 ? 1.079 -16.078 -5.891 1 98.25 116 ALA B C 1
ATOM 2325 O O . ALA B 1 116 ? 1.702 -17.141 -5.785 1 98.25 116 ALA B O 1
ATOM 2326 N N . CYS B 1 117 ? 0.314 -15.797 -6.945 1 98.19 117 CYS B N 1
ATOM 2327 C CA . CYS B 1 117 ? 0.245 -16.719 -8.078 1 98.19 117 CYS B CA 1
ATOM 2328 C C . CYS B 1 117 ? 1.626 -16.953 -8.68 1 98.19 117 CYS B C 1
ATOM 2330 O O . CYS B 1 117 ? 1.998 -18.078 -8.977 1 98.19 117 CYS B O 1
ATOM 2332 N N . ALA B 1 118 ? 2.328 -15.859 -8.859 1 98.56 118 ALA B N 1
ATOM 2333 C CA . ALA B 1 118 ? 3.67 -15.953 -9.43 1 98.56 118 ALA B CA 1
ATOM 2334 C C . ALA B 1 118 ? 4.562 -16.859 -8.586 1 98.56 118 ALA B C 1
ATOM 2336 O O . ALA B 1 118 ? 5.344 -17.641 -9.125 1 98.56 118 ALA B O 1
ATOM 2337 N N . VAL B 1 119 ? 4.504 -16.703 -7.293 1 98.5 119 VAL B N 1
ATOM 2338 C CA . VAL B 1 119 ? 5.285 -17.531 -6.379 1 98.5 119 VAL B CA 1
ATOM 2339 C C . VAL B 1 119 ? 4.906 -19 -6.555 1 98.5 119 VAL B C 1
ATOM 2341 O O . VAL B 1 119 ? 5.777 -19.859 -6.691 1 98.5 119 VAL B O 1
ATOM 2344 N N . VAL B 1 120 ? 3.611 -19.328 -6.586 1 98.62 120 VAL B N 1
ATOM 2345 C CA . VAL B 1 120 ? 3.133 -20.703 -6.742 1 98.62 120 VAL B CA 1
ATOM 2346 C C . VAL B 1 120 ? 3.664 -21.281 -8.047 1 98.62 120 VAL B C 1
ATOM 2348 O O . VAL B 1 120 ? 4.09 -22.438 -8.086 1 98.62 120 VAL B O 1
ATOM 2351 N N . LEU B 1 121 ? 3.703 -20.484 -9.055 1 98.38 121 LEU B N 1
ATOM 2352 C CA . LEU B 1 121 ? 4.07 -20.953 -10.391 1 98.38 121 LEU B CA 1
ATOM 2353 C C . LEU B 1 121 ? 5.562 -21.266 -10.461 1 98.38 121 LEU B C 1
ATOM 2355 O O . LEU B 1 121 ? 6.012 -21.953 -11.383 1 98.38 121 LEU B O 1
ATOM 2359 N N . THR B 1 122 ? 6.387 -20.75 -9.57 1 97.88 122 THR B N 1
ATOM 2360 C CA . THR B 1 122 ? 7.785 -21.156 -9.516 1 97.88 122 THR B CA 1
ATOM 2361 C C . THR B 1 122 ? 7.898 -22.609 -9.086 1 97.88 122 THR B C 1
ATOM 2363 O O . THR B 1 122 ? 8.938 -23.25 -9.297 1 97.88 122 THR B O 1
ATOM 2366 N N . CYS B 1 123 ? 6.848 -23.172 -8.461 1 97.94 123 CYS B N 1
ATOM 2367 C CA . CYS B 1 123 ? 6.812 -24.562 -8.023 1 97.94 123 CYS B CA 1
ATOM 2368 C C . CYS B 1 123 ? 6.039 -25.422 -9.016 1 97.94 123 CYS B C 1
ATOM 2370 O O . CYS B 1 123 ? 5.617 -26.531 -8.68 1 97.94 123 CYS B O 1
ATOM 2372 N N . ARG B 1 124 ? 5.793 -24.938 -10.18 1 98.06 124 ARG B N 1
ATOM 2373 C CA . ARG B 1 124 ? 4.938 -25.594 -11.164 1 98.06 124 ARG B CA 1
ATOM 2374 C C . ARG B 1 124 ? 5.426 -27 -11.461 1 98.06 124 ARG B C 1
ATOM 2376 O O . ARG B 1 124 ? 4.633 -27.953 -11.477 1 98.06 124 ARG B O 1
ATOM 2383 N N . GLU B 1 125 ? 6.723 -27.219 -11.672 1 97.75 125 GLU B N 1
ATOM 2384 C CA . GLU B 1 125 ? 7.273 -28.531 -12.023 1 97.75 125 GLU B CA 1
ATOM 2385 C C . GLU B 1 125 ? 7.047 -29.547 -10.906 1 97.75 125 GLU B C 1
ATOM 2387 O O . GLU B 1 125 ? 6.676 -30.688 -11.164 1 97.75 125 GLU B O 1
ATOM 2392 N N . ALA B 1 126 ? 7.305 -29.125 -9.703 1 97.69 126 ALA B N 1
ATOM 2393 C CA . ALA B 1 126 ? 7.086 -30 -8.555 1 97.69 126 ALA B CA 1
ATOM 2394 C C . ALA B 1 126 ? 5.609 -30.344 -8.398 1 97.69 126 ALA B C 1
ATOM 2396 O O . ALA B 1 126 ? 5.266 -31.484 -8.086 1 97.69 126 ALA B O 1
ATOM 2397 N N . ILE B 1 127 ? 4.738 -29.375 -8.609 1 98.38 127 ILE B N 1
ATOM 2398 C CA . ILE B 1 127 ? 3.299 -29.547 -8.438 1 98.38 127 ILE B CA 1
ATOM 2399 C C . ILE B 1 127 ? 2.768 -30.531 -9.477 1 98.38 127 ILE B C 1
ATOM 2401 O O . ILE B 1 127 ? 1.992 -31.438 -9.148 1 98.38 127 ILE B O 1
ATOM 2405 N N . LEU B 1 128 ? 3.205 -30.422 -10.711 1 98.38 128 LEU B N 1
ATOM 2406 C CA . LEU B 1 128 ? 2.639 -31.203 -11.805 1 98.38 128 LEU B CA 1
ATOM 2407 C C . LEU B 1 128 ? 3.346 -32.531 -11.93 1 98.38 128 LEU B C 1
ATOM 2409 O O . LEU B 1 128 ? 2.945 -33.375 -12.742 1 98.38 128 LEU B O 1
ATOM 2413 N N . SER B 1 129 ? 4.32 -32.75 -11.094 1 97.75 129 SER B N 1
ATOM 2414 C CA . SER B 1 129 ? 5.031 -34.031 -11.117 1 97.75 129 SER B CA 1
ATOM 2415 C C . SER B 1 129 ? 4.09 -35.188 -10.828 1 97.75 129 SER B C 1
ATOM 2417 O O . SER B 1 129 ? 3.215 -35.094 -9.961 1 97.75 129 SER B O 1
ATOM 2419 N N . PRO B 1 130 ? 4.227 -36.312 -11.555 1 96.56 130 PRO B N 1
ATOM 2420 C CA . PRO B 1 130 ? 3.42 -37.5 -11.266 1 96.56 130 PRO B CA 1
ATOM 2421 C C . PRO B 1 130 ? 3.619 -38 -9.836 1 96.56 130 PRO B C 1
ATOM 2423 O O . PRO B 1 130 ? 2.727 -38.656 -9.281 1 96.56 130 PRO B O 1
ATOM 2426 N N . LYS B 1 131 ? 4.727 -37.719 -9.203 1 96.38 131 LYS B N 1
ATOM 2427 C CA . LYS B 1 131 ? 5.051 -38.188 -7.855 1 96.38 131 LYS B CA 1
ATOM 2428 C C . LYS B 1 131 ? 4.695 -37.125 -6.809 1 96.38 131 LYS B C 1
ATOM 2430 O O . LYS B 1 131 ? 5.078 -37.25 -5.641 1 96.38 131 LYS B O 1
ATOM 2435 N N . ALA B 1 132 ? 4.055 -36.125 -7.285 1 96.5 132 ALA B N 1
ATOM 2436 C CA . ALA B 1 132 ? 3.723 -35.031 -6.363 1 96.5 132 ALA B CA 1
ATOM 2437 C C . ALA B 1 132 ? 2.883 -35.531 -5.195 1 96.5 132 ALA B C 1
ATOM 2439 O O . ALA B 1 132 ? 1.956 -36.344 -5.387 1 96.5 132 ALA B O 1
ATOM 2440 N N . ASP B 1 133 ? 3.17 -35.219 -3.988 1 96 133 ASP B N 1
ATOM 2441 C CA . ASP B 1 133 ? 2.443 -35.562 -2.766 1 96 133 ASP B CA 1
ATOM 2442 C C . ASP B 1 133 ? 2.443 -34.375 -1.797 1 96 133 ASP B C 1
ATOM 2444 O O . ASP B 1 133 ? 2.496 -33.219 -2.221 1 96 133 ASP B O 1
ATOM 2448 N N . MET B 1 134 ? 2.34 -34.594 -0.541 1 95.12 134 MET B N 1
ATOM 2449 C CA . MET B 1 134 ? 2.174 -33.531 0.447 1 95.12 134 MET B CA 1
ATOM 2450 C C . MET B 1 134 ? 3.461 -32.719 0.599 1 95.12 134 MET B C 1
ATOM 2452 O O . MET B 1 134 ? 3.455 -31.641 1.193 1 95.12 134 MET B O 1
ATOM 2456 N N . SER B 1 135 ? 4.559 -33.25 0.013 1 96.5 135 SER B N 1
ATOM 2457 C CA . SER B 1 135 ? 5.805 -32.5 0.031 1 96.5 135 SER B CA 1
ATOM 2458 C C . SER B 1 135 ? 5.66 -31.188 -0.718 1 96.5 135 SER B C 1
ATOM 2460 O O . SER B 1 135 ? 6.383 -30.219 -0.44 1 96.5 135 SER B O 1
ATOM 2462 N N . VAL B 1 136 ? 4.754 -31.109 -1.648 1 97.44 136 VAL B N 1
ATOM 2463 C CA . VAL B 1 136 ? 4.457 -29.891 -2.395 1 97.44 136 VAL B CA 1
ATOM 2464 C C . VAL B 1 136 ? 3.971 -28.812 -1.438 1 97.44 136 VAL B C 1
ATOM 2466 O O . VAL B 1 136 ? 4.332 -27.641 -1.581 1 97.44 136 VAL B O 1
ATOM 2469 N N . MET B 1 137 ? 3.137 -29.203 -0.478 1 97.56 137 MET B N 1
ATOM 2470 C CA . MET B 1 137 ? 2.646 -28.25 0.51 1 97.56 137 MET B CA 1
ATOM 2471 C C . MET B 1 137 ? 3.807 -27.594 1.263 1 97.56 137 MET B C 1
ATOM 2473 O O . MET B 1 137 ? 3.834 -26.375 1.438 1 97.56 137 MET B O 1
ATOM 2477 N N . ALA B 1 138 ? 4.75 -28.438 1.68 1 97 138 ALA B N 1
ATOM 2478 C CA . ALA B 1 138 ? 5.926 -27.938 2.389 1 97 138 ALA B CA 1
ATOM 2479 C C . ALA B 1 138 ? 6.719 -26.969 1.519 1 97 138 ALA B C 1
ATOM 2481 O O . ALA B 1 138 ? 7.211 -25.953 2.006 1 97 138 ALA B O 1
ATOM 2482 N N . GLN B 1 139 ? 6.867 -27.312 0.261 1 96.94 139 GLN B N 1
ATOM 2483 C CA . GLN B 1 139 ? 7.578 -26.453 -0.682 1 96.94 139 GLN B CA 1
ATOM 2484 C C . GLN B 1 139 ? 6.883 -25.094 -0.829 1 96.94 139 GLN B C 1
ATOM 2486 O O . GLN B 1 139 ? 7.543 -24.062 -0.912 1 96.94 139 GLN B O 1
ATOM 2491 N N . LEU B 1 140 ? 5.57 -25.094 -0.82 1 97.88 140 LEU B N 1
ATOM 2492 C CA . LEU B 1 140 ? 4.809 -23.859 -0.972 1 97.88 140 LEU B CA 1
ATOM 2493 C C . LEU B 1 140 ? 4.859 -23.031 0.304 1 97.88 140 LEU B C 1
ATOM 2495 O O . LEU B 1 140 ? 4.82 -21.797 0.249 1 97.88 140 LEU B O 1
ATOM 2499 N N . GLN B 1 141 ? 4.906 -23.688 1.413 1 96.81 141 GLN B N 1
ATOM 2500 C CA . GLN B 1 141 ? 4.969 -22.984 2.688 1 96.81 141 GLN B CA 1
ATOM 2501 C C . GLN B 1 141 ? 6.324 -22.312 2.875 1 96.81 141 GLN B C 1
ATOM 2503 O O . GLN B 1 141 ? 6.449 -21.344 3.635 1 96.81 141 GLN B O 1
ATOM 2508 N N . GLN B 1 142 ? 7.344 -22.906 2.162 1 95.75 142 GLN B N 1
ATOM 2509 C CA . GLN B 1 142 ? 8.688 -22.344 2.137 1 95.75 142 GLN B CA 1
ATOM 2510 C C . GLN B 1 142 ? 9.273 -22.375 0.728 1 95.75 142 GLN B C 1
ATOM 2512 O O . GLN B 1 142 ? 10.273 -23.062 0.482 1 95.75 142 GLN B O 1
ATOM 2517 N N . PRO B 1 143 ? 8.727 -21.547 -0.138 1 97.38 143 PRO B N 1
ATOM 2518 C CA . PRO B 1 143 ? 9.188 -21.609 -1.524 1 97.38 143 PRO B CA 1
ATOM 2519 C C . PRO B 1 143 ? 10.617 -21.094 -1.689 1 97.38 143 PRO B C 1
ATOM 2521 O O . PRO B 1 143 ? 11.016 -20.141 -1.025 1 97.38 143 PRO B O 1
ATOM 2524 N N . ALA B 1 144 ? 11.359 -21.688 -2.566 1 96.31 144 ALA B N 1
ATOM 2525 C CA . ALA B 1 144 ? 12.766 -21.375 -2.779 1 96.31 144 ALA B CA 1
ATOM 2526 C C . ALA B 1 144 ? 12.945 -19.953 -3.322 1 96.31 144 ALA B C 1
ATOM 2528 O O . ALA B 1 144 ? 14.023 -19.375 -3.197 1 96.31 144 ALA B O 1
ATOM 2529 N N . CYS B 1 145 ? 11.922 -19.406 -3.93 1 96.38 145 CYS B N 1
ATOM 2530 C CA . CYS B 1 145 ? 12.031 -18.109 -4.574 1 96.38 145 CYS B CA 1
ATOM 2531 C C . CYS B 1 145 ? 11.914 -16.984 -3.551 1 96.38 145 CYS B C 1
ATOM 2533 O O . CYS B 1 145 ? 12.109 -15.812 -3.885 1 96.38 145 CYS B O 1
ATOM 2535 N N . LEU B 1 146 ? 11.562 -17.297 -2.316 1 96.94 146 LEU B N 1
ATOM 2536 C CA . LEU B 1 146 ? 11.438 -16.312 -1.246 1 96.94 146 LEU B CA 1
ATOM 2537 C C . LEU B 1 146 ? 12.555 -16.484 -0.222 1 96.94 146 LEU B C 1
ATOM 2539 O O . LEU B 1 146 ? 13.32 -17.453 -0.283 1 96.94 146 LEU B O 1
ATOM 2543 N N . GLY B 1 147 ? 12.727 -15.602 0.578 1 94.5 147 GLY B N 1
ATOM 2544 C CA . GLY B 1 147 ? 13.734 -15.688 1.621 1 94.5 147 GLY B CA 1
ATOM 2545 C C . GLY B 1 147 ? 14.977 -14.875 1.322 1 94.5 147 GLY B C 1
ATOM 2546 O O . GLY B 1 147 ? 14.938 -13.93 0.526 1 94.5 147 GLY B O 1
ATOM 2547 N N . GLN B 1 148 ? 16.109 -15.219 1.963 1 91.44 148 GLN B N 1
ATOM 2548 C CA . GLN B 1 148 ? 17.344 -14.438 1.923 1 91.44 148 GLN B CA 1
ATOM 2549 C C . GLN B 1 148 ? 18.172 -14.781 0.685 1 91.44 148 GLN B C 1
ATOM 2551 O O . GLN B 1 148 ? 18.906 -13.938 0.182 1 91.44 148 GLN B O 1
ATOM 2556 N N . CYS B 1 149 ? 18.047 -15.938 0.229 1 93.06 149 CYS B N 1
ATOM 2557 C CA . CYS B 1 149 ? 18.75 -16.406 -0.96 1 93.06 149 CYS B CA 1
ATOM 2558 C C . CYS B 1 149 ? 17.781 -16.953 -1.995 1 93.06 149 CYS B C 1
ATOM 2560 O O . CYS B 1 149 ? 17.703 -18.156 -2.193 1 93.06 149 CYS B O 1
ATOM 2562 N N . PRO B 1 150 ? 17.141 -16.047 -2.594 1 93.69 150 PRO B N 1
ATOM 2563 C CA . PRO B 1 150 ? 16.062 -16.5 -3.486 1 93.69 150 PRO B CA 1
ATOM 2564 C C . PRO B 1 150 ? 16.594 -17.109 -4.785 1 93.69 150 PRO B C 1
ATOM 2566 O O . PRO B 1 150 ? 17.594 -16.625 -5.336 1 93.69 150 PRO B O 1
ATOM 2569 N N . SER B 1 151 ? 15.938 -18.125 -5.234 1 94.62 151 SER B N 1
ATOM 2570 C CA . SER B 1 151 ? 16.281 -18.797 -6.488 1 94.62 151 SER B CA 1
ATOM 2571 C C . SER B 1 151 ? 15.891 -17.938 -7.691 1 94.62 151 SER B C 1
ATOM 2573 O O . SER B 1 151 ? 16.391 -18.141 -8.797 1 94.62 151 SER B O 1
ATOM 2575 N N . VAL B 1 152 ? 14.953 -17.062 -7.551 1 96.25 152 VAL B N 1
ATOM 2576 C CA . VAL B 1 152 ? 14.445 -16.156 -8.57 1 96.25 152 VAL B CA 1
ATOM 2577 C C . VAL B 1 152 ? 14.484 -14.719 -8.055 1 96.25 152 VAL B C 1
ATOM 2579 O O . VAL B 1 152 ? 14.055 -14.445 -6.926 1 96.25 152 VAL B O 1
ATOM 2582 N N . PRO B 1 153 ? 15.031 -13.836 -8.867 1 96.75 153 PRO B N 1
ATOM 2583 C CA . PRO B 1 153 ? 15.031 -12.445 -8.422 1 96.75 153 PRO B CA 1
ATOM 2584 C C . PRO B 1 153 ? 13.625 -11.891 -8.219 1 96.75 153 PRO B C 1
ATOM 2586 O O . PRO B 1 153 ? 12.711 -12.219 -8.977 1 96.75 153 PRO B O 1
ATOM 2589 N N . ILE B 1 154 ? 13.445 -11.023 -7.234 1 97.5 154 ILE B N 1
ATOM 2590 C CA . ILE B 1 154 ? 12.141 -10.484 -6.871 1 97.5 154 ILE B CA 1
ATOM 2591 C C . ILE B 1 154 ? 11.562 -9.711 -8.047 1 97.5 154 ILE B C 1
ATOM 2593 O O . ILE B 1 154 ? 10.344 -9.719 -8.266 1 97.5 154 ILE B O 1
ATOM 2597 N N . ASP B 1 155 ? 12.406 -9.094 -8.867 1 97.25 155 ASP B N 1
ATOM 2598 C CA . ASP B 1 155 ? 11.938 -8.305 -10 1 97.25 155 ASP B CA 1
ATOM 2599 C C . ASP B 1 155 ? 11.219 -9.18 -11.023 1 97.25 155 ASP B C 1
ATOM 2601 O O . ASP B 1 155 ? 10.273 -8.734 -11.68 1 97.25 155 ASP B O 1
ATOM 2605 N N . THR B 1 156 ? 11.68 -10.406 -11.109 1 97.75 156 THR B N 1
ATOM 2606 C CA . THR B 1 156 ? 11.031 -11.344 -12.023 1 97.75 156 THR B CA 1
ATOM 2607 C C . THR B 1 156 ? 9.625 -11.68 -11.539 1 97.75 156 THR B C 1
ATOM 2609 O O . THR B 1 156 ? 8.672 -11.68 -12.328 1 97.75 156 THR B O 1
ATOM 2612 N N . LEU B 1 157 ? 9.469 -11.922 -10.273 1 97.94 157 LEU B N 1
ATOM 2613 C CA . LEU B 1 157 ? 8.164 -12.234 -9.695 1 97.94 157 LEU B CA 1
ATOM 2614 C C . LEU B 1 157 ? 7.223 -11.039 -9.812 1 97.94 157 LEU B C 1
ATOM 2616 O O . LEU B 1 157 ? 6.047 -11.203 -10.148 1 97.94 157 LEU B O 1
ATOM 2620 N N . VAL B 1 158 ? 7.75 -9.852 -9.594 1 97.31 158 VAL B N 1
ATOM 2621 C CA . VAL B 1 158 ? 6.973 -8.617 -9.672 1 97.31 158 VAL B CA 1
ATOM 2622 C C . VAL B 1 158 ? 6.504 -8.391 -11.102 1 97.31 158 VAL B C 1
ATOM 2624 O O . VAL B 1 158 ? 5.34 -8.047 -11.336 1 97.31 158 VAL B O 1
ATOM 2627 N N . ALA B 1 159 ? 7.406 -8.617 -12.047 1 96.75 159 ALA B N 1
ATOM 2628 C CA . ALA B 1 159 ? 7.043 -8.453 -13.453 1 96.75 159 ALA B CA 1
ATOM 2629 C C . ALA B 1 159 ? 5.922 -9.414 -13.844 1 96.75 159 ALA B C 1
ATOM 2631 O O . ALA B 1 159 ? 4.992 -9.023 -14.555 1 96.75 159 ALA B O 1
ATOM 2632 N N . GLN B 1 160 ? 5.992 -10.602 -13.398 1 96.69 160 GLN B N 1
ATOM 2633 C CA . GLN B 1 160 ? 4.965 -11.602 -13.68 1 96.69 160 GLN B CA 1
ATOM 2634 C C . GLN B 1 160 ? 3.631 -11.211 -13.047 1 96.69 160 GLN B C 1
ATOM 2636 O O . GLN B 1 160 ? 2.578 -11.336 -13.672 1 96.69 160 GLN B O 1
ATOM 2641 N N . ALA B 1 161 ? 3.688 -10.742 -11.828 1 96.31 161 ALA B N 1
ATOM 2642 C CA . ALA B 1 161 ? 2.484 -10.328 -11.109 1 96.31 161 ALA B CA 1
ATOM 2643 C C . ALA B 1 161 ? 1.787 -9.18 -11.836 1 96.31 161 ALA B C 1
ATOM 2645 O O . ALA B 1 161 ? 0.564 -9.188 -11.992 1 96.31 161 ALA B O 1
ATOM 2646 N N . VAL B 1 162 ? 2.58 -8.203 -12.281 1 93.12 162 VAL B N 1
ATOM 2647 C CA . VAL B 1 162 ? 2.035 -7.043 -12.977 1 93.12 162 VAL B CA 1
ATOM 2648 C C . VAL B 1 162 ? 1.4 -7.477 -14.297 1 93.12 162 VAL B C 1
ATOM 2650 O O . VAL B 1 162 ? 0.309 -7.023 -14.648 1 93.12 162 VAL B O 1
ATOM 2653 N N . HIS B 1 163 ? 2.07 -8.383 -14.938 1 93.62 163 HIS B N 1
ATOM 2654 C CA . HIS B 1 163 ? 1.539 -8.906 -16.188 1 93.62 163 HIS B CA 1
ATOM 2655 C C . HIS B 1 163 ? 0.208 -9.617 -15.977 1 93.62 163 HIS B C 1
ATOM 2657 O O . HIS B 1 163 ? -0.748 -9.398 -16.719 1 93.62 163 HIS B O 1
ATOM 2663 N N . MET B 1 164 ? 0.079 -10.422 -15 1 92.25 164 MET B N 1
ATOM 2664 C CA . MET B 1 164 ? -1.142 -11.156 -14.664 1 92.25 164 MET B CA 1
ATOM 2665 C C . MET B 1 164 ? -2.27 -10.188 -14.305 1 92.25 164 MET B C 1
ATOM 2667 O O . MET B 1 164 ? -3.402 -10.359 -14.758 1 92.25 164 MET B O 1
ATOM 2671 N N . GLN B 1 165 ? -1.91 -9.203 -13.516 1 88 165 GLN B N 1
ATOM 2672 C CA . GLN B 1 165 ? -2.902 -8.219 -13.086 1 88 165 GLN B CA 1
ATOM 2673 C C . GLN B 1 165 ? -3.504 -7.488 -14.281 1 88 165 GLN B C 1
ATOM 2675 O O . GLN B 1 165 ? -4.719 -7.281 -14.344 1 88 165 GLN B O 1
ATOM 2680 N N . GLU B 1 166 ? -2.645 -7.109 -15.188 1 84.44 166 GLU B N 1
ATOM 2681 C CA . GLU B 1 166 ? -3.104 -6.418 -16.391 1 84.44 166 GLU B CA 1
ATOM 2682 C C . GLU B 1 166 ? -4 -7.316 -17.234 1 84.44 166 GLU B C 1
ATOM 2684 O O . GLU B 1 166 ? -4.996 -6.855 -17.797 1 84.44 166 GLU B O 1
ATOM 2689 N N . THR B 1 167 ? -3.693 -8.562 -17.312 1 83 167 THR B N 1
ATOM 2690 C CA . THR B 1 167 ? -4.465 -9.531 -18.094 1 83 167 THR B CA 1
ATOM 2691 C C . THR B 1 167 ? -5.844 -9.734 -17.469 1 83 167 THR B C 1
ATOM 2693 O O . THR B 1 167 ? -6.844 -9.812 -18.188 1 83 167 THR B O 1
ATOM 2696 N N . PHE B 1 168 ? -5.922 -9.828 -16.188 1 81.44 168 PHE B N 1
ATOM 2697 C CA . PHE B 1 168 ? -7.191 -10.031 -15.492 1 81.44 168 PHE B CA 1
ATOM 2698 C C . PHE B 1 168 ? -8.102 -8.82 -15.656 1 81.44 168 PHE B C 1
ATOM 2700 O O . PHE B 1 168 ? -9.312 -8.961 -15.789 1 81.44 168 PHE B O 1
ATOM 2707 N N . LEU B 1 169 ? -7.496 -7.641 -15.602 1 70 169 LEU B N 1
ATOM 2708 C CA . LEU B 1 169 ? -8.266 -6.41 -15.766 1 70 169 LEU B CA 1
ATOM 2709 C C . LEU B 1 169 ? -8.828 -6.301 -17.172 1 70 169 LEU B C 1
ATOM 2711 O O . LEU B 1 169 ? -9.953 -5.848 -17.375 1 70 169 LEU B O 1
ATOM 2715 N N . GLN B 1 170 ? -8.031 -6.641 -18.109 1 70.81 170 GLN B N 1
ATOM 2716 C CA . GLN B 1 170 ? -8.469 -6.582 -19.5 1 70.81 170 GLN B CA 1
ATOM 2717 C C . GLN B 1 170 ? -9.578 -7.59 -19.766 1 70.81 170 GLN B C 1
ATOM 2719 O O . GLN B 1 170 ? -10.523 -7.301 -20.516 1 70.81 170 GLN B O 1
ATOM 2724 N N . GLN B 1 171 ? -9.492 -8.695 -19.219 1 67.31 171 GLN B N 1
ATOM 2725 C CA . GLN B 1 171 ? -10.5 -9.734 -19.406 1 67.31 171 GLN B CA 1
ATOM 2726 C C . GLN B 1 171 ? -11.812 -9.359 -18.719 1 67.31 171 GLN B C 1
ATOM 2728 O O . GLN B 1 171 ? -12.891 -9.688 -19.219 1 67.31 171 GLN B O 1
ATOM 2733 N N . GLY B 1 172 ? -11.734 -8.742 -17.562 1 61.78 172 GLY B N 1
ATOM 2734 C CA . GLY B 1 172 ? -12.922 -8.227 -16.891 1 61.78 172 GLY B CA 1
ATOM 2735 C C . GLY B 1 172 ? -13.664 -7.191 -17.719 1 61.78 172 GLY B C 1
ATOM 2736 O O . GLY B 1 172 ? -14.898 -7.223 -17.797 1 61.78 172 GLY B O 1
ATOM 2737 N N . LEU B 1 173 ? -12.969 -6.336 -18.328 1 57.19 173 LEU B N 1
ATOM 2738 C CA . LEU B 1 173 ? -13.539 -5.32 -19.203 1 57.19 173 LEU B CA 1
ATOM 2739 C C . LEU B 1 173 ? -14.234 -5.965 -20.406 1 57.19 173 LEU B C 1
ATOM 2741 O O . LEU B 1 173 ? -15.32 -5.531 -20.812 1 57.19 173 LEU B O 1
ATOM 2745 N N . ALA B 1 174 ? -13.609 -6.973 -20.906 1 58.31 174 ALA B N 1
ATOM 2746 C CA . ALA B 1 174 ? -14.156 -7.637 -22.078 1 58.31 174 ALA B CA 1
ATOM 2747 C C . ALA B 1 174 ? -15.461 -8.359 -21.75 1 58.31 174 ALA B C 1
ATOM 2749 O O . ALA B 1 174 ? -16.406 -8.352 -22.531 1 58.31 174 ALA B O 1
ATOM 2750 N N . SER B 1 175 ? -15.508 -8.922 -20.609 1 58.66 175 SER B N 1
ATOM 2751 C CA . SER B 1 175 ? -16.703 -9.641 -20.188 1 58.66 175 SER B CA 1
ATOM 2752 C C . SER B 1 175 ? -17.875 -8.688 -19.953 1 58.66 175 SER B C 1
ATOM 2754 O O . SER B 1 175 ? -19.016 -9.016 -20.25 1 58.66 175 SER B O 1
ATOM 2756 N N . ARG B 1 176 ? -17.609 -7.496 -19.5 1 56.84 176 ARG B N 1
ATOM 2757 C CA . ARG B 1 176 ? -18.641 -6.492 -19.281 1 56.84 176 ARG B CA 1
ATOM 2758 C C . ARG B 1 176 ? -19.172 -5.938 -20.594 1 56.84 176 ARG B C 1
ATOM 2760 O O . ARG B 1 176 ? -20.359 -5.672 -20.734 1 56.84 176 ARG B O 1
ATOM 2767 N N . GLN B 1 177 ? -18.234 -5.742 -21.469 1 56.19 177 GLN B N 1
ATOM 2768 C CA . GLN B 1 177 ? -18.625 -5.238 -22.781 1 56.19 177 GLN B CA 1
ATOM 2769 C C . GLN B 1 177 ? -19.516 -6.246 -23.5 1 56.19 177 GLN B C 1
ATOM 2771 O O . GLN B 1 177 ? -20.438 -5.859 -24.219 1 56.19 177 GLN B O 1
ATOM 2776 N N . GLN B 1 178 ? -19.188 -7.445 -23.375 1 53.22 178 GLN B N 1
ATOM 2777 C CA . GLN B 1 178 ? -19.984 -8.492 -24 1 53.22 178 GLN B CA 1
ATOM 2778 C C . GLN B 1 178 ? -21.359 -8.602 -23.375 1 53.22 178 GLN B C 1
ATOM 2780 O O . GLN B 1 178 ? -22.359 -8.82 -24.078 1 53.22 178 GLN B O 1
ATOM 2785 N N . LYS B 1 179 ? -21.469 -8.547 -22.047 1 56.44 179 LYS B N 1
ATOM 2786 C CA . LYS B 1 179 ? -22.766 -8.562 -21.359 1 56.44 179 LYS B CA 1
ATOM 2787 C C . LYS B 1 179 ? -23.594 -7.348 -21.734 1 56.44 179 LYS B C 1
ATOM 2789 O O . LYS B 1 179 ? -24.812 -7.453 -21.875 1 56.44 179 LYS B O 1
ATOM 2794 N N . ALA B 1 180 ? -22.969 -6.156 -21.828 1 51.28 180 ALA B N 1
ATOM 2795 C CA . ALA B 1 180 ? -23.688 -4.941 -22.234 1 51.28 180 ALA B CA 1
ATOM 2796 C C . ALA B 1 180 ? -24.25 -5.07 -23.641 1 51.28 180 ALA B C 1
ATOM 2798 O O . ALA B 1 180 ? -25.328 -4.57 -23.938 1 51.28 180 ALA B O 1
ATOM 2799 N N . LYS B 1 181 ? -23.656 -5.84 -24.406 1 56.59 181 LYS B N 1
ATOM 2800 C CA . LYS B 1 181 ? -24.109 -6.023 -25.781 1 56.59 181 LYS B CA 1
ATOM 2801 C C . LYS B 1 181 ? -25.172 -7.117 -25.875 1 56.59 181 LYS B C 1
ATOM 2803 O O . LYS B 1 181 ? -26.016 -7.094 -26.766 1 56.59 181 LYS B O 1
ATOM 2808 N N . GLY B 1 182 ? -25.078 -7.945 -25.125 1 49.97 182 GLY B N 1
ATOM 2809 C CA . GLY B 1 182 ? -26.031 -9.039 -25.172 1 49.97 182 GLY B CA 1
ATOM 2810 C C . GLY B 1 182 ? -27.391 -8.664 -24.609 1 49.97 182 GLY B C 1
ATOM 2811 O O . GLY B 1 182 ? -28.391 -9.336 -24.875 1 49.97 182 GLY B O 1
ATOM 2812 N N . GLY B 1 183 ? -27.547 -7.723 -23.734 1 48.84 183 GLY B N 1
ATOM 2813 C CA . GLY B 1 183 ? -28.828 -7.27 -23.219 1 48.84 183 GLY B CA 1
ATOM 2814 C C . GLY B 1 183 ? -29.656 -6.535 -24.25 1 48.84 183 GLY B C 1
ATOM 2815 O O . GLY B 1 183 ? -30.828 -6.23 -24.016 1 48.84 183 GLY B O 1
ATOM 2816 N N . ARG B 1 184 ? -29.125 -6.09 -25.25 1 46.97 184 ARG B N 1
ATOM 2817 C CA . ARG B 1 184 ? -29.922 -5.375 -26.234 1 46.97 184 ARG B CA 1
ATOM 2818 C C . ARG B 1 184 ? -30.578 -6.34 -27.219 1 46.97 184 ARG B C 1
ATOM 2820 O O . ARG B 1 184 ? -31.406 -5.938 -28.031 1 46.97 184 ARG B O 1
ATOM 2827 N N . LYS B 1 185 ? -30.078 -7.527 -27.328 1 45.28 185 LYS B N 1
ATOM 2828 C CA . LYS B 1 185 ? -30.703 -8.398 -28.312 1 45.28 185 LYS B CA 1
ATOM 2829 C C . LYS B 1 185 ? -31.938 -9.094 -27.734 1 45.28 185 LYS B C 1
ATOM 2831 O O . LYS B 1 185 ? -32.562 -9.922 -28.391 1 45.28 185 LYS B O 1
ATOM 2836 N N . ARG B 1 186 ? -32.281 -8.734 -26.516 1 33.91 186 ARG B N 1
ATOM 2837 C CA . ARG B 1 186 ? -33.656 -9.242 -26.328 1 33.91 186 ARG B CA 1
ATOM 2838 C C . ARG B 1 186 ? -34.688 -8.211 -26.75 1 33.91 186 ARG B C 1
ATOM 2840 O O . ARG B 1 186 ? -34.531 -7.016 -26.484 1 33.91 186 ARG B O 1
#

Sequence (372 aa):
VSTVPDLFMQGSNQNQTGMLGAMARLHLMLQRVDRPVAVKLKRLGISPEFYAVGWVVSMFSQALPLPDVCRVWDGVVASLYRYEVRQQKGQSRALTGGRGVEMDKESPLDYVLCLACAVVLTCREAILSPKADMSVMAQLQQPACLGQCPSVPIDTLVAQAVHMQETFLQQGLASRQQKAKGGRKRVSTVPDLFMQGSNQNQTGMLGAMARLHLMLQRVDRPVAVKLKRLGISPEFYAVGWVVSMFSQALPLPDVCRVWDGVVASLYRYEVRQQKGQSRALTGGRGVEMDKESPLDYVLCLACAVVLTCREAILSPKADMSVMAQLQQPACLGQCPSVPIDTLVAQAVHMQETFLQQGLASRQQKAKGGRKR

pLDDT: mean 80.9, std 20.25, range [31.64, 98.62]